Protein AF-A0A1I8HX45-F1 (afdb_monomer_lite)

pLDDT: mean 74.96, std 21.03, range [23.81, 97.44]

Secondary structure (DSSP, 8-state):
----------------------------SSTT--STGGGTEEE-TTS-EEETTT-SBP-------GGGHHHHHHHHHHHHHHHHHHHHIIIIIS-PEEEEGGGG--TTT--SPPPHHHHHHHHTSTT-S-EEEE-S---TT--EEEEEEE-----SPPPTT--SHHHHHHHHIIIIITT---SEEEEEEETHHHHHHHHTTSPP-TT-TTT-S-HHHHHHHHHHHHHHHHHH-S-EEEES----TGGGT---HHHHHHHHHHEEEEE--SS-TT-B---TTS-GGG----SS-EEE-S-S-GGGHHHHHHHHHHHHHHHT--TTSPPPHHHHHHHHHHHHHHHHHHHHHHHHHH--

Organism: NCBI:txid282301

Structure (mmCIF, N/CA/C/O backbone):
data_AF-A0A1I8HX45-F1
#
_entry.id   AF-A0A1I8HX45-F1
#
loop_
_atom_site.group_PDB
_atom_site.id
_atom_site.type_symbol
_atom_site.label_atom_id
_atom_site.label_alt_id
_atom_site.label_comp_id
_atom_site.label_asym_id
_atom_site.label_entity_id
_atom_site.label_seq_id
_atom_site.pdbx_PDB_ins_code
_atom_site.Cartn_x
_atom_site.Cartn_y
_atom_site.Cartn_z
_atom_site.occupancy
_atom_site.B_iso_or_equiv
_atom_site.auth_seq_id
_atom_site.auth_comp_id
_atom_site.auth_asym_id
_atom_site.auth_atom_id
_atom_site.pdbx_PDB_model_num
ATOM 1 N N . SER A 1 1 ? 67.030 -38.281 17.912 1.00 32.72 1 SER A N 1
ATOM 2 C CA . SER A 1 1 ? 67.977 -38.409 19.033 1.00 32.72 1 SER A CA 1
ATOM 3 C C . SER A 1 1 ? 67.361 -37.715 20.237 1.00 32.72 1 SER A C 1
ATOM 5 O O . SER A 1 1 ? 67.083 -36.536 20.092 1.00 32.72 1 SER A O 1
ATOM 7 N N . MET A 1 2 ? 67.097 -38.478 21.315 1.00 26.86 2 MET A N 1
ATOM 8 C CA . MET A 1 2 ? 66.786 -38.089 22.719 1.00 26.86 2 MET A CA 1
ATOM 9 C C . MET A 1 2 ? 65.603 -37.113 22.933 1.00 26.86 2 MET A C 1
ATOM 11 O O . MET A 1 2 ? 65.655 -35.989 22.468 1.00 26.86 2 MET A O 1
ATOM 15 N N . ALA A 1 3 ? 64.458 -37.413 23.564 1.00 23.81 3 ALA A N 1
ATOM 16 C CA . ALA A 1 3 ? 64.081 -38.247 24.719 1.00 23.81 3 ALA A CA 1
ATOM 17 C C . ALA A 1 3 ? 64.787 -37.892 26.043 1.00 23.81 3 ALA A C 1
ATOM 19 O O . ALA A 1 3 ? 65.958 -38.218 26.199 1.00 23.81 3 ALA A O 1
ATOM 20 N N . SER A 1 4 ? 64.041 -37.285 26.984 1.00 25.98 4 SER A N 1
ATOM 21 C CA . SER A 1 4 ? 64.114 -37.462 28.457 1.00 25.98 4 SER A CA 1
ATOM 22 C C . SER A 1 4 ? 63.251 -36.379 29.143 1.00 25.98 4 SER A C 1
ATOM 24 O O . SER A 1 4 ? 63.554 -35.202 29.006 1.00 25.98 4 SER A O 1
ATOM 26 N N . PHE A 1 5 ? 62.056 -36.677 29.669 1.00 25.72 5 PHE A N 1
ATOM 27 C CA . PHE A 1 5 ? 61.732 -37.247 30.999 1.00 25.72 5 PHE A CA 1
ATOM 28 C C . PHE A 1 5 ? 61.852 -36.276 32.190 1.00 25.72 5 PHE A C 1
ATOM 30 O O . PHE A 1 5 ? 62.906 -35.696 32.422 1.00 25.72 5 PHE A O 1
ATOM 37 N N . GLY A 1 6 ? 60.771 -36.192 32.982 1.00 25.53 6 GLY A N 1
ATOM 38 C CA . GLY A 1 6 ? 60.716 -35.478 34.263 1.00 25.53 6 GLY A CA 1
ATOM 39 C C . GLY A 1 6 ? 59.325 -35.450 34.920 1.00 25.53 6 GLY A C 1
ATOM 40 O O . GLY A 1 6 ? 58.698 -34.404 34.987 1.00 25.53 6 GLY A O 1
ATOM 41 N N . GLN A 1 7 ? 58.850 -36.622 35.361 1.00 26.30 7 GLN A N 1
ATOM 42 C CA . GLN A 1 7 ? 57.802 -36.874 36.380 1.00 26.30 7 GLN A CA 1
ATOM 43 C C . GLN A 1 7 ? 58.100 -36.101 37.704 1.00 26.30 7 GLN A C 1
ATOM 45 O O . GLN A 1 7 ? 59.258 -35.765 37.911 1.00 26.30 7 GLN A O 1
ATOM 50 N N . ARG A 1 8 ? 57.227 -35.807 38.687 1.00 25.28 8 ARG A N 1
ATOM 51 C CA . ARG A 1 8 ? 55.971 -36.389 39.218 1.00 25.28 8 ARG A CA 1
ATOM 52 C C . ARG A 1 8 ? 55.521 -35.542 40.446 1.00 25.28 8 ARG A C 1
ATOM 54 O O . ARG A 1 8 ? 56.386 -34.945 41.075 1.00 25.28 8 ARG A O 1
ATOM 61 N N . ASP A 1 9 ? 54.229 -35.640 40.802 1.00 25.72 9 ASP A N 1
ATOM 62 C CA . ASP A 1 9 ? 53.639 -35.689 42.168 1.00 25.72 9 ASP A CA 1
ATOM 63 C C . ASP A 1 9 ? 53.763 -34.474 43.125 1.00 25.72 9 ASP A C 1
ATOM 65 O O . ASP A 1 9 ? 54.769 -33.786 43.152 1.00 25.72 9 ASP A O 1
ATOM 69 N N . SER A 1 10 ? 52.870 -34.172 44.078 1.00 25.41 10 SER A N 1
ATOM 70 C CA . SER A 1 10 ? 51.437 -34.387 44.376 1.00 25.41 10 SER A CA 1
ATOM 71 C C . SER A 1 10 ? 51.201 -33.812 45.797 1.00 25.41 10 SER A C 1
ATOM 73 O O . SER A 1 10 ? 52.111 -33.919 46.615 1.00 25.41 10 SER A O 1
ATOM 75 N N . ALA A 1 11 ? 49.981 -33.326 46.099 1.00 26.20 11 ALA A N 1
ATOM 76 C CA . ALA A 1 11 ? 49.415 -33.029 47.442 1.00 26.20 11 ALA A CA 1
ATOM 77 C C . ALA A 1 11 ? 50.045 -31.852 48.240 1.00 26.20 11 ALA A C 1
ATOM 79 O O . ALA A 1 11 ? 51.237 -31.615 48.172 1.00 26.20 11 ALA A O 1
ATOM 80 N N . SER A 1 12 ? 49.369 -31.054 49.077 1.00 25.41 12 SER A N 1
ATOM 81 C CA . SER A 1 12 ? 47.971 -30.859 49.498 1.00 25.41 12 SER A CA 1
ATOM 82 C C . SER A 1 12 ? 47.939 -29.645 50.452 1.00 25.41 12 SER A C 1
ATOM 84 O O . SER A 1 12 ? 48.881 -29.491 51.225 1.00 25.41 12 SER A O 1
ATOM 86 N N . SER A 1 13 ? 46.834 -28.886 50.483 1.00 25.81 13 SER A N 1
ATOM 87 C CA . SER A 1 13 ? 46.123 -28.392 51.692 1.00 25.81 13 SER A CA 1
ATOM 88 C C . SER A 1 13 ? 45.627 -26.931 51.649 1.00 25.81 13 SER A C 1
ATOM 90 O O . SER A 1 13 ? 46.378 -25.982 51.471 1.00 25.81 13 SER A O 1
ATOM 92 N N . SER A 1 14 ? 44.306 -26.831 51.853 1.00 27.50 14 SER A N 1
ATOM 93 C CA . SER A 1 14 ? 43.532 -25.830 52.609 1.00 27.50 14 SER A CA 1
ATOM 94 C C . SER A 1 14 ? 43.676 -24.325 52.337 1.00 27.50 14 SER A C 1
ATOM 96 O O . SER A 1 14 ? 44.668 -23.711 52.705 1.00 27.50 14 SER A O 1
ATOM 98 N N . GLY A 1 15 ? 42.540 -23.711 51.974 1.00 26.45 15 GLY A N 1
ATOM 99 C CA . GLY A 1 15 ? 42.071 -22.514 52.683 1.00 26.45 15 GLY A CA 1
ATOM 100 C C . GLY A 1 15 ? 41.715 -21.294 51.831 1.00 26.45 15 GLY A C 1
ATOM 101 O O . GLY A 1 15 ? 42.591 -20.559 51.406 1.00 26.45 15 GLY A O 1
ATOM 102 N N . HIS A 1 16 ? 40.405 -21.039 51.741 1.00 26.81 16 HIS A N 1
ATOM 103 C CA . HIS A 1 16 ? 39.756 -19.725 51.580 1.00 26.81 16 HIS A CA 1
ATOM 104 C C . HIS A 1 16 ? 39.593 -19.121 50.172 1.00 26.81 16 HIS A C 1
ATOM 106 O O . HIS A 1 16 ? 40.386 -18.331 49.677 1.00 26.81 16 HIS A O 1
ATOM 112 N N . SER A 1 17 ? 38.437 -19.463 49.589 1.00 34.44 17 SER A N 1
ATOM 113 C CA . SER A 1 17 ? 37.435 -18.557 49.000 1.00 34.44 17 SER A CA 1
ATOM 114 C C . SER A 1 17 ? 37.886 -17.153 48.578 1.00 34.44 17 SER A C 1
ATOM 116 O O . SER A 1 17 ? 37.847 -16.243 49.400 1.00 34.44 17 SER A O 1
ATOM 118 N N . GLN A 1 18 ? 38.110 -16.957 47.275 1.00 26.08 18 GLN A N 1
ATOM 119 C CA . GLN A 1 18 ? 37.617 -15.795 46.521 1.00 26.08 18 GLN A CA 1
ATOM 120 C C . GLN A 1 18 ? 37.378 -16.231 45.066 1.00 26.08 18 GLN A C 1
ATOM 122 O O . GLN A 1 18 ? 38.321 -16.418 44.304 1.00 26.08 18 GLN A O 1
ATOM 127 N N . SER A 1 19 ? 36.116 -16.448 44.683 1.00 28.45 19 SER A N 1
ATOM 128 C CA . SER A 1 19 ? 35.732 -16.636 43.281 1.00 28.45 19 SER A CA 1
ATOM 129 C C . SER A 1 19 ? 35.523 -15.265 42.642 1.00 28.45 19 SER A C 1
ATOM 131 O O . SER A 1 19 ? 34.465 -14.651 42.789 1.00 28.45 19 SER A O 1
ATOM 133 N N . SER A 1 20 ? 36.538 -14.773 41.944 1.00 30.14 20 SER A N 1
ATOM 134 C CA . SER A 1 20 ? 36.428 -13.636 41.040 1.00 30.14 20 SER A CA 1
ATOM 1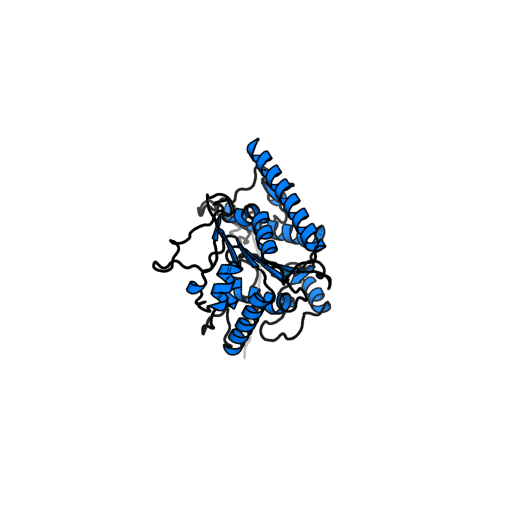35 C C . SER A 1 20 ? 35.911 -14.101 39.675 1.00 30.14 20 SER A C 1
ATOM 137 O O . SER A 1 20 ? 36.567 -14.842 38.953 1.00 30.14 20 SER A O 1
ATOM 139 N N . GLY A 1 21 ? 34.699 -13.646 39.353 1.00 33.34 21 GLY A N 1
ATOM 140 C CA . GLY A 1 21 ? 34.279 -13.196 38.025 1.00 33.34 21 GLY A CA 1
ATOM 141 C C . GLY A 1 21 ? 34.582 -14.078 36.814 1.00 33.34 21 GLY A C 1
ATOM 142 O O . GLY A 1 21 ? 35.497 -13.788 36.052 1.00 33.34 21 GLY A O 1
ATOM 143 N N . LEU A 1 22 ? 33.681 -15.015 36.525 1.00 30.52 22 LEU A N 1
ATOM 144 C CA . LEU A 1 22 ? 33.273 -15.287 35.146 1.00 30.52 22 LEU A CA 1
ATOM 145 C C . LEU A 1 22 ? 31.809 -14.864 35.027 1.00 30.52 22 LEU A C 1
ATOM 147 O O . LEU A 1 22 ? 30.890 -15.644 35.267 1.00 30.52 22 LEU A O 1
ATOM 151 N N . GLY A 1 23 ? 31.612 -13.574 34.749 1.00 25.59 23 GLY A N 1
ATOM 152 C CA . GLY A 1 23 ? 30.311 -13.023 34.402 1.00 25.59 23 GLY A CA 1
ATOM 153 C C . GLY A 1 23 ? 29.874 -13.616 33.071 1.00 25.59 23 GLY A C 1
ATOM 154 O O . GLY A 1 23 ? 30.399 -13.249 32.023 1.00 25.59 23 GLY A O 1
ATOM 155 N N . GLY A 1 24 ? 28.936 -14.559 33.122 1.00 27.95 24 GLY A N 1
ATOM 156 C CA . GLY A 1 24 ? 28.160 -14.925 31.951 1.00 27.95 24 GLY A CA 1
ATOM 157 C C . GLY A 1 24 ? 27.468 -13.677 31.410 1.00 27.95 24 GLY A C 1
ATOM 158 O O . GLY A 1 24 ? 26.919 -12.889 32.178 1.00 27.95 24 GLY A O 1
ATOM 159 N N . ASN A 1 25 ? 27.498 -13.499 30.090 1.00 34.25 25 ASN A N 1
ATOM 160 C CA . ASN A 1 25 ? 26.636 -12.552 29.393 1.00 34.25 25 ASN A CA 1
ATOM 161 C C . ASN A 1 25 ? 25.173 -12.987 29.582 1.00 34.25 25 ASN A C 1
ATOM 163 O O . ASN A 1 25 ? 24.589 -13.655 28.733 1.00 34.25 25 ASN A O 1
ATOM 167 N N . THR A 1 26 ? 24.581 -12.641 30.721 1.00 38.28 26 THR A N 1
ATOM 168 C CA . THR A 1 26 ? 23.140 -12.707 30.942 1.00 38.28 26 THR A CA 1
ATOM 169 C C . THR A 1 26 ? 22.516 -11.481 30.285 1.00 38.28 26 THR A C 1
ATOM 171 O O . THR A 1 26 ? 22.735 -10.357 30.736 1.00 38.28 26 THR A O 1
ATOM 174 N N . CYS A 1 27 ? 21.756 -11.687 29.207 1.00 38.19 27 CYS A N 1
ATOM 175 C CA . CYS A 1 27 ? 20.883 -10.664 28.633 1.00 38.19 27 CYS A CA 1
ATOM 176 C C . CYS A 1 27 ? 19.928 -10.133 29.724 1.00 38.19 27 CYS A C 1
ATOM 178 O O . CYS A 1 27 ? 19.176 -10.936 30.278 1.00 38.19 27 CYS A O 1
ATOM 180 N N . PRO A 1 28 ? 19.915 -8.828 30.059 1.00 47.16 28 PRO A N 1
ATOM 181 C CA . PRO A 1 28 ? 19.016 -8.323 31.092 1.00 47.16 28 PRO A CA 1
ATOM 182 C C . PRO A 1 28 ? 17.594 -8.094 30.551 1.00 47.16 28 PRO A C 1
ATOM 184 O O . PRO A 1 28 ? 17.411 -7.508 29.482 1.00 47.16 28 PRO A O 1
ATOM 187 N N . GLY A 1 29 ? 16.590 -8.499 31.335 1.00 49.22 29 GLY A N 1
ATOM 188 C CA . GLY A 1 29 ? 15.262 -7.873 31.377 1.00 49.22 29 GLY A CA 1
ATOM 189 C C . GLY A 1 29 ? 14.111 -8.630 30.716 1.00 49.22 29 GLY A C 1
ATOM 190 O O . GLY A 1 29 ? 13.290 -9.213 31.417 1.00 49.22 29 GLY A O 1
ATOM 191 N N . ASN A 1 30 ? 14.008 -8.582 29.383 1.00 51.09 30 ASN A N 1
ATOM 192 C CA . ASN A 1 30 ? 12.742 -8.869 28.678 1.00 51.09 30 ASN A CA 1
ATOM 193 C C . ASN A 1 30 ? 12.859 -9.900 27.539 1.00 51.09 30 ASN A C 1
ATOM 195 O O . ASN A 1 30 ? 11.914 -10.081 26.776 1.00 51.09 30 ASN A O 1
ATOM 199 N N . CYS A 1 31 ? 13.990 -10.601 27.410 1.00 55.50 31 CYS A N 1
ATOM 200 C CA . CYS A 1 31 ? 14.175 -11.640 26.385 1.00 55.50 31 CYS A CA 1
ATOM 201 C C . CYS A 1 31 ? 13.269 -12.875 26.568 1.00 55.50 31 CYS A C 1
ATOM 203 O O . CYS A 1 31 ? 13.178 -13.699 25.664 1.00 55.50 31 CYS A O 1
ATOM 205 N N . TRP A 1 32 ? 12.603 -13.002 27.720 1.00 66.25 32 TRP A N 1
ATOM 206 C CA . TRP A 1 32 ? 11.677 -14.090 28.037 1.00 66.25 32 TRP A CA 1
ATOM 207 C C . TRP A 1 32 ? 10.243 -13.842 27.549 1.00 66.25 32 TRP A C 1
ATOM 209 O O . TRP A 1 32 ? 9.496 -14.799 27.386 1.00 66.25 32 TRP A O 1
ATOM 219 N N . ALA A 1 33 ? 9.844 -12.585 27.327 1.00 71.00 33 ALA A N 1
ATOM 220 C CA . ALA A 1 33 ? 8.456 -12.244 27.029 1.00 71.00 33 ALA A CA 1
ATOM 221 C C . ALA A 1 33 ? 8.112 -12.637 25.592 1.00 71.00 33 ALA A C 1
ATOM 223 O O . ALA A 1 33 ? 8.705 -12.096 24.667 1.00 71.00 33 ALA A O 1
ATOM 224 N N . THR A 1 34 ? 7.193 -13.570 25.379 1.00 79.44 34 THR A N 1
ATOM 225 C CA . THR A 1 34 ? 6.821 -14.089 24.045 1.00 79.44 34 THR A CA 1
ATOM 226 C C . THR A 1 34 ? 5.403 -13.717 23.629 1.00 79.44 34 THR A C 1
ATOM 228 O O . THR A 1 34 ? 5.070 -13.810 22.451 1.00 79.44 34 THR A O 1
ATOM 231 N N . THR A 1 35 ? 4.590 -13.254 24.575 1.00 84.88 35 THR A N 1
ATOM 232 C CA . THR A 1 35 ? 3.190 -12.880 24.376 1.00 84.88 35 THR A CA 1
ATOM 233 C C . THR A 1 35 ? 2.930 -11.447 24.838 1.00 84.88 35 THR A C 1
ATOM 235 O O . THR A 1 35 ? 3.719 -10.866 25.584 1.00 84.88 35 THR A O 1
ATOM 238 N N . LEU A 1 36 ? 1.810 -10.854 24.407 1.00 86.94 36 LEU A N 1
ATOM 239 C CA . LEU A 1 36 ? 1.399 -9.527 24.885 1.00 86.94 36 LEU A CA 1
ATOM 240 C C . LEU A 1 36 ? 1.142 -9.535 26.398 1.00 86.94 36 LEU A C 1
ATOM 242 O O . LEU A 1 36 ? 1.514 -8.587 27.086 1.00 86.94 36 LEU A O 1
ATOM 246 N N . ALA A 1 37 ? 0.598 -10.639 26.921 1.00 85.62 37 ALA A N 1
ATOM 247 C CA . ALA A 1 37 ? 0.358 -10.825 28.347 1.00 85.62 37 ALA A CA 1
ATOM 248 C C . ALA A 1 37 ? 1.659 -10.775 29.168 1.00 85.62 37 ALA A C 1
ATOM 250 O O . ALA A 1 37 ? 1.676 -10.149 30.224 1.00 85.62 37 ALA A O 1
ATOM 251 N N . ASP A 1 38 ? 2.764 -11.331 28.651 1.00 86.00 38 ASP A N 1
ATOM 252 C CA . ASP A 1 38 ? 4.088 -11.246 29.293 1.00 86.00 38 ASP A CA 1
ATOM 253 C C . ASP A 1 38 ? 4.590 -9.796 29.430 1.00 86.00 38 ASP A C 1
ATOM 255 O O . ASP A 1 38 ? 5.430 -9.487 30.276 1.00 86.00 38 ASP A O 1
ATOM 259 N N . LEU A 1 39 ? 4.090 -8.899 28.577 1.00 85.50 39 LEU A N 1
ATOM 260 C CA . LEU A 1 39 ? 4.427 -7.479 28.564 1.00 85.50 39 LEU A CA 1
ATOM 261 C C . LEU A 1 39 ? 3.350 -6.598 29.207 1.00 85.50 39 LEU A C 1
ATOM 263 O O . LEU A 1 39 ? 3.507 -5.376 29.185 1.00 85.50 39 LEU A O 1
ATOM 267 N N . ASP A 1 40 ? 2.327 -7.195 29.819 1.00 88.06 40 ASP A N 1
ATOM 268 C CA . ASP A 1 40 ? 1.174 -6.509 30.405 1.00 88.06 40 ASP A CA 1
ATOM 269 C C . ASP A 1 40 ? 0.338 -5.726 29.378 1.00 88.06 40 ASP A C 1
ATOM 271 O O . ASP A 1 40 ? -0.207 -4.676 29.702 1.00 88.06 40 ASP A O 1
ATOM 275 N N . PHE A 1 41 ? 0.212 -6.231 28.149 1.00 90.56 41 PHE A N 1
ATOM 276 C CA . PHE A 1 41 ? -0.631 -5.629 27.115 1.00 90.56 41 PHE A CA 1
ATOM 277 C C . PHE A 1 41 ? -1.728 -6.577 26.624 1.00 90.56 41 PHE A C 1
ATOM 279 O O . PHE A 1 41 ? -1.572 -7.800 26.640 1.00 90.56 41 PHE A O 1
ATOM 286 N N . THR A 1 42 ? -2.833 -6.009 26.146 1.00 91.88 42 THR A N 1
ATOM 287 C CA . THR A 1 42 ? -3.878 -6.712 25.383 1.00 91.88 42 THR A CA 1
ATOM 288 C C . THR A 1 42 ? -4.419 -5.821 24.268 1.00 91.88 42 THR A C 1
ATOM 290 O O . THR A 1 42 ? -4.317 -4.604 24.352 1.00 91.88 42 THR A O 1
ATOM 293 N N . PHE A 1 43 ? -4.973 -6.408 23.206 1.00 90.75 43 PHE A N 1
ATOM 294 C CA . PHE A 1 43 ? -5.772 -5.651 22.241 1.00 90.75 43 PHE A CA 1
ATOM 295 C C . PHE A 1 43 ? -7.232 -5.620 22.692 1.00 90.75 43 PHE A C 1
ATOM 297 O O . PHE A 1 43 ? -7.773 -6.650 23.100 1.00 90.75 43 PHE A O 1
ATOM 304 N N . ASP A 1 44 ? -7.867 -4.453 22.615 1.00 88.38 44 ASP A N 1
ATOM 305 C CA . ASP A 1 44 ? -9.307 -4.331 22.832 1.00 88.38 44 ASP A CA 1
ATOM 306 C C . ASP A 1 44 ? -10.118 -4.753 21.589 1.00 88.38 44 ASP A C 1
ATOM 308 O O . ASP A 1 44 ? -9.576 -5.069 20.528 1.00 88.38 44 ASP A O 1
ATOM 312 N N . ALA A 1 45 ? -11.449 -4.730 21.706 1.00 83.31 45 ALA A N 1
ATOM 313 C CA . ALA A 1 45 ? -12.358 -5.073 20.607 1.00 83.31 45 ALA A CA 1
ATOM 314 C C . ALA A 1 45 ? -12.263 -4.125 19.390 1.00 83.31 45 ALA A C 1
ATOM 316 O O . ALA A 1 45 ? -12.788 -4.438 18.322 1.00 83.31 45 ALA A O 1
ATOM 317 N N . ASN A 1 46 ? -11.601 -2.974 19.539 1.00 79.75 46 ASN A N 1
ATOM 318 C CA . ASN A 1 46 ? -11.363 -1.995 18.482 1.00 79.75 46 ASN A CA 1
ATOM 319 C C . ASN A 1 46 ? -9.942 -2.094 17.902 1.00 79.75 46 ASN A C 1
ATOM 321 O O . ASN A 1 46 ? -9.566 -1.261 17.079 1.00 79.75 46 ASN A O 1
ATOM 325 N N . GLY A 1 47 ? -9.149 -3.090 18.314 1.00 83.62 47 GLY A N 1
ATOM 326 C CA . GLY A 1 47 ? -7.774 -3.279 17.853 1.00 83.62 47 GLY A CA 1
ATOM 327 C C . GLY A 1 47 ? -6.777 -2.281 18.449 1.00 83.62 47 GLY A C 1
ATOM 328 O O . GLY A 1 47 ? -5.673 -2.136 17.924 1.00 83.62 47 GLY A O 1
ATOM 329 N N . ARG A 1 48 ? -7.131 -1.590 19.540 1.00 85.62 48 ARG A N 1
ATOM 330 C CA . ARG A 1 48 ? -6.224 -0.690 20.264 1.00 85.62 48 ARG A CA 1
ATOM 331 C C . ARG A 1 48 ? -5.438 -1.482 21.297 1.00 85.62 48 ARG A C 1
ATOM 333 O O . ARG A 1 48 ? -6.002 -2.299 22.019 1.00 85.62 48 ARG A O 1
ATOM 340 N N . LEU A 1 49 ? -4.135 -1.234 21.370 1.00 89.31 49 LEU A N 1
ATOM 341 C CA . LEU A 1 49 ? -3.276 -1.853 22.371 1.00 89.31 49 LEU A CA 1
ATOM 342 C C . LEU A 1 49 ? -3.497 -1.163 23.723 1.00 89.31 49 LEU A C 1
ATOM 344 O O . LEU A 1 49 ? -3.354 0.051 23.810 1.00 89.31 49 LEU A O 1
ATOM 348 N N . ILE A 1 50 ? -3.837 -1.921 24.760 1.00 90.56 50 ILE A N 1
ATOM 349 C CA . ILE A 1 50 ? -4.144 -1.445 26.112 1.00 90.56 50 ILE A CA 1
ATOM 350 C C . ILE A 1 50 ? -3.054 -1.913 27.072 1.00 90.56 50 ILE A C 1
ATOM 352 O O . ILE A 1 50 ? -2.708 -3.096 27.080 1.00 90.56 50 ILE A O 1
ATOM 356 N N . ASP A 1 51 ? -2.528 -0.998 27.886 1.00 88.38 51 ASP A N 1
ATOM 357 C CA . ASP A 1 51 ? -1.664 -1.329 29.023 1.00 88.38 51 ASP A CA 1
ATOM 358 C C . ASP A 1 51 ? -2.535 -1.857 30.172 1.00 88.38 51 ASP A C 1
ATOM 360 O O . ASP A 1 51 ? -3.335 -1.128 30.758 1.00 88.38 51 ASP A O 1
ATOM 364 N N . ASN A 1 52 ? -2.376 -3.132 30.521 1.00 88.38 52 ASN A N 1
ATOM 365 C CA . ASN A 1 52 ? -3.173 -3.796 31.552 1.00 88.38 52 ASN A CA 1
ATOM 366 C C . ASN A 1 52 ? -2.904 -3.245 32.965 1.00 88.38 52 ASN A C 1
ATOM 368 O O . ASN A 1 52 ? -3.706 -3.486 33.868 1.00 88.38 52 ASN A O 1
ATOM 372 N N . LYS A 1 53 ? -1.790 -2.534 33.195 1.00 84.38 53 LYS A N 1
ATOM 373 C CA . LYS A 1 53 ? -1.478 -1.921 34.498 1.00 84.38 53 LYS A CA 1
ATOM 374 C C . LYS A 1 53 ? -2.224 -0.618 34.704 1.00 84.38 53 LYS A C 1
ATOM 376 O O . LYS A 1 53 ? -2.668 -0.344 35.816 1.00 84.38 53 LYS A O 1
ATOM 381 N N . THR A 1 54 ? -2.305 0.202 33.662 1.00 85.19 54 THR A N 1
ATOM 382 C CA . THR A 1 54 ? -2.929 1.531 33.737 1.00 85.19 54 THR A CA 1
ATOM 383 C C . THR A 1 54 ? -4.378 1.517 33.259 1.00 85.19 54 THR A C 1
ATOM 385 O O . THR A 1 54 ? -5.140 2.410 33.618 1.00 85.19 54 THR A O 1
ATOM 388 N N . GLY A 1 55 ? -4.764 0.517 32.462 1.00 86.25 55 GLY A N 1
ATOM 389 C CA . GLY A 1 55 ? -6.039 0.462 31.750 1.00 86.25 55 GLY A CA 1
ATOM 390 C C . GLY A 1 55 ? -6.128 1.450 30.582 1.00 86.25 55 GLY A C 1
ATOM 391 O O . GLY A 1 55 ? -7.207 1.617 30.021 1.00 86.25 55 GLY A O 1
ATOM 392 N N . GLN A 1 56 ? -5.030 2.126 30.233 1.00 85.69 56 GLN A N 1
ATOM 393 C CA . GLN A 1 56 ? -5.004 3.166 29.206 1.00 85.69 56 GLN A CA 1
ATOM 394 C C . GLN A 1 56 ? -4.563 2.608 27.853 1.00 85.69 56 GLN A C 1
ATOM 396 O O . GLN A 1 56 ? -3.833 1.616 27.773 1.00 85.69 56 GLN A O 1
ATOM 401 N N . VAL A 1 57 ? -4.987 3.281 26.781 1.00 85.62 57 VAL A N 1
ATOM 402 C CA . VAL A 1 57 ? -4.487 3.009 25.431 1.00 85.62 57 VAL A CA 1
ATOM 403 C C . VAL A 1 57 ? -2.987 3.295 25.393 1.00 85.62 57 VAL A C 1
ATOM 405 O O . VAL A 1 57 ? -2.514 4.303 25.914 1.00 85.62 57 VAL A O 1
ATOM 408 N N . PHE A 1 58 ? -2.235 2.387 24.783 1.00 84.50 58 PHE A N 1
ATOM 409 C CA . PHE A 1 58 ? -0.807 2.531 24.585 1.00 84.50 58 PHE A CA 1
ATOM 410 C C . PHE A 1 58 ? -0.509 3.745 23.705 1.00 84.50 58 PHE A C 1
ATOM 412 O O . PHE A 1 58 ? -0.927 3.810 22.548 1.00 84.50 58 PHE A O 1
ATOM 419 N N . GLU A 1 59 ? 0.288 4.665 24.237 1.00 77.44 59 GLU A N 1
ATOM 420 C CA . GLU A 1 59 ? 0.848 5.776 23.4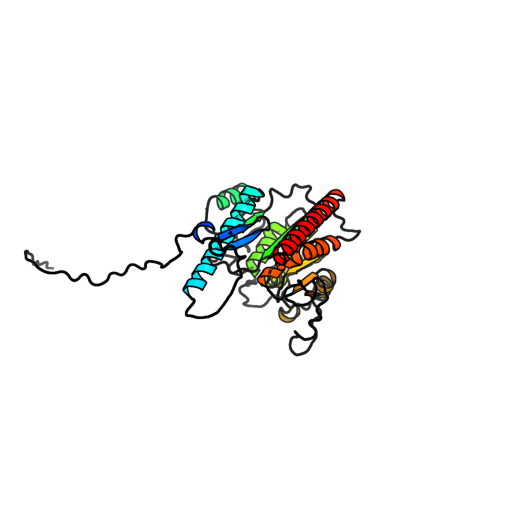81 1.00 77.44 59 GLU A CA 1
ATOM 421 C C . GLU A 1 59 ? 2.335 5.538 23.236 1.00 77.44 59 GLU A C 1
ATOM 423 O O . GLU A 1 59 ? 3.139 5.396 24.164 1.00 77.44 59 GLU A O 1
ATOM 428 N N . PHE A 1 60 ? 2.720 5.506 21.961 1.00 73.50 60 PHE A N 1
ATOM 429 C CA . PHE A 1 60 ? 4.118 5.377 21.593 1.00 73.50 60 PHE A CA 1
ATOM 430 C C . PHE A 1 60 ? 4.852 6.692 21.873 1.00 73.50 60 PHE A C 1
ATOM 432 O O . PHE A 1 60 ? 4.730 7.661 21.131 1.00 73.50 60 PHE A O 1
ATOM 439 N N . ASN A 1 61 ? 5.649 6.727 22.942 1.00 67.31 61 ASN A N 1
ATOM 440 C CA . ASN A 1 61 ? 6.450 7.899 23.286 1.00 67.31 61 ASN A CA 1
ATOM 441 C C . ASN A 1 61 ? 7.945 7.626 23.071 1.00 67.31 61 ASN A C 1
ATOM 443 O O . ASN A 1 61 ? 8.650 7.132 23.961 1.00 67.31 61 ASN A O 1
ATOM 447 N N . TYR A 1 62 ? 8.429 7.945 21.868 1.00 56.06 62 TYR A N 1
ATOM 448 C CA . TYR A 1 62 ? 9.844 7.854 21.516 1.00 56.06 62 TYR A CA 1
ATOM 449 C C . TYR A 1 62 ? 10.615 9.051 22.077 1.00 56.06 62 TYR A C 1
ATOM 451 O O . TYR A 1 62 ? 10.831 10.059 21.407 1.00 56.06 62 TYR A O 1
ATOM 459 N N . ILE A 1 63 ? 11.069 8.942 23.325 1.00 55.41 63 ILE A N 1
ATOM 460 C CA . ILE A 1 63 ? 12.021 9.901 23.891 1.00 55.41 63 ILE A CA 1
ATOM 461 C C . ILE A 1 63 ? 13.412 9.294 23.772 1.00 55.41 63 ILE A C 1
ATOM 463 O O . ILE A 1 63 ? 13.725 8.300 24.427 1.00 55.41 63 ILE A O 1
ATOM 467 N N . ARG A 1 64 ? 14.265 9.922 22.958 1.00 51.44 64 ARG A N 1
ATOM 468 C CA . ARG A 1 64 ? 15.679 9.563 22.792 1.00 51.44 64 ARG A CA 1
ATOM 469 C C . ARG A 1 64 ? 16.506 10.048 23.991 1.00 51.44 64 ARG A C 1
ATOM 471 O O . ARG A 1 64 ? 17.417 10.857 23.851 1.00 51.44 64 ARG A O 1
ATOM 478 N N . ASP A 1 65 ? 16.140 9.574 25.176 1.00 53.03 65 ASP A N 1
ATOM 479 C CA . ASP A 1 65 ? 16.818 9.823 26.444 1.00 53.03 65 ASP A CA 1
ATOM 480 C C . ASP A 1 65 ? 17.621 8.566 26.827 1.00 53.03 65 ASP A C 1
ATOM 482 O O . ASP A 1 65 ? 17.027 7.500 27.019 1.00 53.03 65 ASP A O 1
ATOM 486 N N . PRO A 1 66 ? 18.959 8.652 26.944 1.00 57.53 66 PRO A N 1
ATOM 487 C CA . PRO A 1 66 ? 19.804 7.526 27.339 1.00 57.53 66 PRO A CA 1
ATOM 488 C C . PRO A 1 66 ? 19.406 6.884 28.676 1.00 57.53 66 PRO A C 1
ATOM 490 O O . PRO A 1 66 ? 19.644 5.693 28.869 1.00 57.53 66 PRO A O 1
ATOM 493 N N . SER A 1 67 ? 18.768 7.634 29.584 1.00 63.16 67 SER A N 1
ATOM 494 C CA . SER A 1 67 ? 18.261 7.108 30.860 1.00 63.16 67 SER A CA 1
ATOM 495 C C . SER A 1 67 ? 17.050 6.176 30.702 1.00 63.16 67 SER A C 1
ATOM 497 O O . SER A 1 67 ? 16.710 5.445 31.630 1.00 63.16 67 SER A O 1
ATOM 499 N N . LYS A 1 68 ? 16.431 6.145 29.514 1.00 60.34 68 LYS A N 1
ATOM 500 C CA . LYS A 1 68 ? 15.273 5.308 29.159 1.00 60.34 68 LYS A CA 1
ATOM 501 C C . LYS A 1 68 ? 15.638 4.117 28.264 1.00 60.34 68 LYS A C 1
ATOM 503 O O . LYS A 1 68 ? 14.767 3.548 27.605 1.00 60.34 68 LYS A O 1
ATOM 508 N N . ALA A 1 69 ? 16.908 3.703 28.235 1.00 58.56 69 ALA A N 1
ATOM 509 C CA . ALA A 1 69 ? 17.374 2.575 27.419 1.00 58.56 69 ALA A CA 1
ATOM 510 C C . ALA A 1 69 ? 16.588 1.266 27.669 1.00 58.56 69 ALA A C 1
ATOM 512 O O . ALA A 1 69 ? 16.320 0.519 26.726 1.00 58.56 69 ALA A O 1
ATOM 513 N N . ASP A 1 70 ? 16.149 1.019 28.906 1.00 59.25 70 ASP A N 1
ATOM 514 C CA . ASP A 1 70 ? 15.298 -0.132 29.239 1.00 59.25 70 ASP A CA 1
ATOM 515 C C . ASP A 1 70 ? 13.887 -0.013 28.640 1.00 59.25 70 ASP A C 1
ATOM 517 O O . ASP A 1 70 ? 13.308 -1.008 28.198 1.00 59.25 70 ASP A O 1
ATOM 521 N N . SER A 1 71 ? 13.348 1.207 28.546 1.00 64.69 71 SER A N 1
ATOM 522 C CA . SER A 1 71 ? 12.080 1.477 27.853 1.00 64.69 71 SER A CA 1
ATOM 523 C C . SER A 1 71 ? 12.204 1.213 26.353 1.00 64.69 71 SER A C 1
ATOM 525 O O . SER A 1 71 ? 11.311 0.615 25.763 1.00 64.69 71 SER A O 1
ATOM 527 N N . MET A 1 72 ? 13.346 1.562 25.751 1.00 65.94 72 MET A N 1
ATOM 528 C CA . MET A 1 72 ? 13.618 1.292 24.336 1.00 65.94 72 MET A CA 1
ATOM 529 C C . MET A 1 72 ? 13.658 -0.211 24.041 1.00 65.94 72 MET A C 1
ATOM 531 O O . MET A 1 72 ? 12.985 -0.667 23.122 1.00 65.94 72 MET A O 1
ATOM 535 N N . ARG A 1 73 ? 14.361 -1.004 24.860 1.00 70.94 73 ARG A N 1
ATOM 536 C CA . ARG A 1 73 ? 14.374 -2.473 24.720 1.00 70.94 73 ARG A CA 1
ATOM 537 C C . ARG A 1 73 ? 12.989 -3.088 24.919 1.00 70.94 73 ARG A C 1
ATOM 539 O O . ARG A 1 73 ? 12.647 -4.059 24.249 1.00 70.94 73 ARG A O 1
ATOM 546 N N . ARG A 1 74 ? 12.182 -2.537 25.835 1.00 74.75 74 ARG A N 1
ATOM 547 C CA . ARG A 1 74 ? 10.794 -2.977 26.036 1.00 74.75 74 ARG A CA 1
ATOM 548 C C . ARG A 1 74 ? 9.921 -2.657 24.821 1.00 74.75 74 ARG A C 1
ATOM 550 O O . ARG A 1 74 ? 9.151 -3.525 24.433 1.00 74.75 74 ARG A O 1
ATOM 557 N N . TYR A 1 75 ? 10.070 -1.488 24.195 1.00 77.19 75 TYR A N 1
ATOM 558 C CA . TYR A 1 75 ? 9.354 -1.149 22.958 1.00 77.19 75 TYR A CA 1
ATOM 559 C C . TYR A 1 75 ? 9.790 -2.002 21.768 1.00 77.19 75 TYR A C 1
ATOM 561 O O . TYR A 1 75 ? 8.936 -2.468 21.020 1.00 77.19 75 TYR A O 1
ATOM 569 N N . GLU A 1 76 ? 11.092 -2.259 21.615 1.00 77.12 76 GLU A N 1
ATOM 570 C CA . GLU A 1 76 ? 11.596 -3.171 20.581 1.00 77.12 76 GLU A CA 1
ATOM 571 C C . GLU A 1 76 ? 10.975 -4.563 20.749 1.00 77.12 76 GLU A C 1
ATOM 573 O O . GLU A 1 76 ? 10.401 -5.105 19.804 1.00 77.12 76 GLU A O 1
ATOM 578 N N . ARG A 1 77 ? 10.992 -5.105 21.976 1.00 81.75 77 ARG A N 1
ATOM 579 C CA . ARG A 1 77 ? 10.391 -6.413 22.249 1.00 81.75 77 ARG A CA 1
ATOM 580 C C . ARG A 1 77 ? 8.877 -6.418 22.049 1.00 81.75 77 ARG A C 1
ATOM 582 O O . ARG A 1 77 ? 8.340 -7.386 21.518 1.00 81.75 77 ARG A O 1
ATOM 589 N N . LEU A 1 78 ? 8.191 -5.348 22.446 1.00 83.94 78 LEU A N 1
ATOM 590 C CA . LEU A 1 78 ? 6.760 -5.186 22.205 1.00 83.94 78 LEU A CA 1
ATOM 591 C C . LEU A 1 78 ? 6.449 -5.209 20.703 1.00 83.94 78 LEU A C 1
ATOM 593 O O . LEU A 1 78 ? 5.523 -5.902 20.298 1.00 83.94 78 LEU A O 1
ATOM 597 N N . GLY A 1 79 ? 7.258 -4.547 19.873 1.00 81.69 79 GLY A N 1
ATOM 598 C CA . GLY A 1 79 ? 7.131 -4.600 18.415 1.00 81.69 79 GLY A CA 1
ATOM 599 C C . GLY A 1 79 ? 7.277 -6.017 17.844 1.00 81.69 79 GLY A C 1
ATOM 600 O O . GLY A 1 79 ? 6.475 -6.426 17.004 1.00 81.69 79 GLY A O 1
ATOM 601 N N . GLU A 1 80 ? 8.247 -6.801 18.325 1.00 81.69 80 GLU A N 1
ATOM 602 C CA . GLU A 1 80 ? 8.433 -8.207 17.916 1.00 81.69 80 GLU A CA 1
ATOM 603 C C . GLU A 1 80 ? 7.243 -9.097 18.310 1.00 81.69 80 GLU A C 1
ATOM 605 O O . GLU A 1 80 ? 6.786 -9.934 17.523 1.00 81.69 80 GLU A O 1
ATOM 610 N N . VAL A 1 81 ? 6.717 -8.905 19.523 1.00 85.69 81 VAL A N 1
ATOM 611 C CA . VAL A 1 81 ? 5.554 -9.644 20.032 1.00 85.69 81 VAL A CA 1
ATOM 612 C C . VAL A 1 81 ? 4.285 -9.260 19.271 1.00 85.69 81 VAL A C 1
ATOM 614 O O . VAL A 1 81 ? 3.544 -10.151 18.864 1.00 85.69 81 VAL A O 1
ATOM 617 N N . ILE A 1 82 ? 4.051 -7.967 19.013 1.00 86.88 82 ILE A N 1
ATOM 618 C CA . ILE A 1 82 ? 2.928 -7.496 18.186 1.00 86.88 82 ILE A CA 1
ATOM 619 C C . ILE A 1 82 ? 3.027 -8.088 16.781 1.00 86.88 82 ILE A C 1
ATOM 621 O O . ILE A 1 82 ? 2.040 -8.603 16.269 1.00 86.88 82 ILE A O 1
ATOM 625 N N . THR A 1 83 ? 4.216 -8.075 16.174 1.00 83.50 83 THR A N 1
ATOM 626 C CA . THR A 1 83 ? 4.438 -8.672 14.847 1.00 83.50 83 THR A CA 1
ATOM 627 C C . THR A 1 83 ? 4.042 -10.149 14.842 1.00 83.50 83 THR A C 1
ATOM 629 O O . THR A 1 83 ? 3.283 -10.589 13.982 1.00 83.50 83 THR A O 1
ATOM 632 N N . SER A 1 84 ? 4.490 -10.903 15.850 1.00 82.81 84 SER A N 1
ATOM 633 C CA . SER A 1 84 ? 4.165 -12.327 15.996 1.00 82.81 84 SER A CA 1
ATOM 634 C C . SER A 1 84 ? 2.668 -12.564 16.216 1.00 82.81 84 SER A C 1
ATOM 636 O O . SER A 1 84 ? 2.102 -13.474 15.615 1.00 82.81 84 SER A O 1
ATOM 638 N N . TYR A 1 85 ? 2.018 -11.730 17.032 1.00 86.81 85 TYR A N 1
ATOM 639 C CA . TYR A 1 85 ? 0.574 -11.771 17.270 1.00 86.81 85 TYR A CA 1
ATOM 640 C C . TYR A 1 85 ? -0.220 -11.520 15.982 1.00 86.81 85 TYR A C 1
ATOM 642 O O . TYR A 1 85 ? -1.119 -12.285 15.652 1.00 86.81 85 TYR A O 1
ATOM 650 N N . ILE A 1 86 ? 0.145 -10.492 15.214 1.00 86.06 86 ILE A N 1
ATOM 651 C CA . ILE A 1 86 ? -0.513 -10.154 13.947 1.00 86.06 86 ILE A CA 1
ATOM 652 C C . ILE A 1 86 ? -0.334 -11.275 12.913 1.00 86.06 86 ILE A C 1
ATOM 654 O O . ILE A 1 86 ? -1.271 -11.606 12.189 1.00 86.06 86 ILE A O 1
ATOM 658 N N . TYR A 1 87 ? 0.836 -11.912 12.870 1.00 85.12 87 TYR A N 1
ATOM 659 C CA . TYR A 1 87 ? 1.080 -13.084 12.026 1.00 85.12 87 TYR A CA 1
ATOM 660 C C . TYR A 1 87 ? 0.241 -14.300 12.429 1.00 85.12 87 TYR A C 1
ATOM 662 O O . TYR A 1 87 ? -0.286 -14.987 11.555 1.00 85.12 87 TYR A O 1
ATOM 670 N N . GLN A 1 88 ? 0.077 -14.552 13.730 1.00 86.00 88 GLN A N 1
ATOM 671 C CA . GLN A 1 88 ? -0.831 -15.589 14.231 1.00 86.00 88 GLN A CA 1
ATOM 672 C C . GLN A 1 88 ? -2.280 -15.274 13.861 1.00 86.00 88 GLN A C 1
ATOM 674 O O . GLN A 1 88 ? -2.942 -16.129 13.291 1.00 86.00 88 GLN A O 1
ATOM 679 N N . LEU A 1 89 ? -2.736 -14.036 14.068 1.00 88.25 89 LEU A N 1
ATOM 680 C CA . LEU A 1 89 ? -4.081 -13.592 13.695 1.00 88.25 89 LEU A CA 1
ATOM 681 C C . LEU A 1 89 ? -4.355 -13.803 12.197 1.00 88.25 89 LEU A C 1
ATOM 683 O O . LEU A 1 89 ? -5.380 -14.360 11.812 1.00 88.25 89 LEU A O 1
ATOM 687 N N . MET A 1 90 ? -3.412 -13.405 11.336 1.00 86.50 90 MET A N 1
ATOM 688 C CA . MET A 1 90 ? -3.522 -13.627 9.893 1.00 86.50 90 MET A CA 1
ATOM 689 C C . MET A 1 90 ? -3.663 -15.114 9.548 1.00 86.50 90 MET A C 1
ATOM 691 O O . MET A 1 90 ? -4.490 -15.463 8.706 1.00 86.50 90 MET A O 1
ATOM 695 N N . ARG A 1 91 ? -2.881 -15.991 10.184 1.00 87.44 91 ARG A N 1
ATOM 696 C CA . ARG A 1 91 ? -2.879 -17.432 9.891 1.00 87.44 91 ARG A CA 1
ATOM 697 C C . ARG A 1 91 ? -4.099 -18.152 10.462 1.00 87.44 91 ARG A C 1
ATOM 699 O O . ARG A 1 91 ? -4.764 -18.893 9.742 1.00 87.44 91 ARG A O 1
ATOM 706 N N . ASP A 1 92 ? -4.368 -17.935 11.741 1.00 88.38 92 ASP A N 1
ATOM 707 C CA . ASP A 1 92 ? -5.270 -18.758 12.541 1.00 88.38 92 ASP A CA 1
ATOM 708 C C . ASP A 1 92 ? -6.723 -18.269 12.409 1.00 88.38 92 ASP A C 1
ATOM 710 O O . ASP A 1 92 ? -7.625 -19.084 12.207 1.00 88.38 92 ASP A O 1
ATOM 714 N N . ASP A 1 93 ? -6.940 -16.949 12.408 1.00 87.38 93 ASP A N 1
ATOM 715 C CA . ASP A 1 93 ? -8.285 -16.353 12.388 1.00 87.38 93 ASP A CA 1
ATOM 716 C C . ASP A 1 93 ? -8.733 -15.964 10.970 1.00 87.38 93 ASP A C 1
ATOM 718 O O . ASP A 1 93 ? -9.927 -15.977 10.659 1.00 87.38 93 ASP A O 1
ATOM 722 N N . HIS A 1 94 ? -7.783 -15.645 10.085 1.00 84.81 94 HIS A N 1
ATOM 723 C CA . HIS A 1 94 ? -8.063 -15.233 8.702 1.00 84.81 94 HIS A CA 1
ATOM 724 C C . HIS A 1 94 ? -7.592 -16.235 7.638 1.00 84.81 94 HIS A C 1
ATOM 726 O O . HIS A 1 94 ? -7.788 -16.004 6.442 1.00 84.81 94 HIS A O 1
ATOM 732 N N . GLY A 1 95 ? -7.002 -17.361 8.050 1.00 83.94 95 GLY A N 1
ATOM 733 C CA . GLY A 1 95 ? -6.614 -18.454 7.158 1.00 83.94 95 GLY A CA 1
ATOM 734 C C . GLY A 1 95 ? -5.488 -18.117 6.177 1.00 83.94 95 GLY A C 1
ATOM 735 O O . GLY A 1 95 ? -5.287 -18.863 5.220 1.00 83.94 95 GLY A O 1
ATOM 736 N N . MET A 1 96 ? -4.769 -17.005 6.352 1.00 85.31 96 MET A N 1
ATOM 737 C CA . MET A 1 96 ? -3.708 -16.599 5.431 1.00 85.31 96 MET A CA 1
ATOM 738 C C . MET A 1 96 ? -2.557 -17.610 5.434 1.00 85.31 96 MET A C 1
ATOM 740 O O . MET A 1 96 ? -2.105 -18.090 6.472 1.00 85.31 96 MET A O 1
ATOM 744 N N . GLN A 1 97 ? -2.068 -17.921 4.243 1.00 82.38 97 GLN A N 1
ATOM 745 C CA . GLN A 1 97 ? -0.943 -18.801 3.993 1.00 82.38 97 GLN A CA 1
ATOM 746 C C . GLN A 1 97 ? 0.365 -18.017 4.031 1.00 82.38 97 GLN A C 1
ATOM 748 O O . GLN A 1 97 ? 0.521 -16.982 3.381 1.00 82.38 97 GLN A O 1
ATOM 753 N N . GLU A 1 98 ? 1.322 -18.551 4.777 1.00 79.56 98 GLU A N 1
ATOM 754 C CA . GLU A 1 98 ? 2.665 -18.005 4.888 1.00 79.56 98 GLU A CA 1
ATOM 755 C C . GLU A 1 98 ? 3.530 -18.504 3.721 1.00 79.56 98 GLU A C 1
ATOM 757 O O . GLU A 1 98 ? 3.684 -19.710 3.514 1.00 79.56 98 GLU A O 1
ATOM 762 N N . LEU A 1 99 ? 4.105 -17.575 2.958 1.00 76.56 99 LEU A N 1
ATOM 763 C CA . LEU A 1 99 ? 5.068 -17.847 1.896 1.00 76.56 99 LEU A CA 1
ATOM 764 C C . LEU A 1 99 ? 6.411 -17.199 2.260 1.00 76.56 99 LEU A C 1
ATOM 766 O O . LEU A 1 99 ? 6.567 -15.982 2.120 1.00 76.56 99 LEU A O 1
ATOM 770 N N . PRO A 1 100 ? 7.399 -17.985 2.718 1.00 74.81 100 PRO A N 1
ATOM 771 C CA . PRO A 1 100 ? 8.722 -17.460 3.025 1.00 74.81 100 PRO A CA 1
ATOM 772 C C . PRO A 1 100 ? 9.383 -16.880 1.779 1.00 74.81 100 PRO A C 1
ATOM 774 O O . PRO A 1 100 ? 9.386 -17.510 0.722 1.00 74.81 100 PRO A O 1
ATOM 777 N N . VAL A 1 101 ? 10.002 -15.708 1.901 1.00 69.88 101 VAL A N 1
ATOM 778 C CA . VAL A 1 101 ? 10.647 -15.043 0.754 1.00 69.88 101 VAL A CA 1
ATOM 779 C C . VAL A 1 101 ? 11.829 -15.847 0.215 1.00 69.88 101 VAL A C 1
ATOM 781 O O . VAL A 1 101 ? 12.047 -15.881 -0.989 1.00 69.88 101 VAL A O 1
ATOM 784 N N . SER A 1 102 ? 12.510 -16.617 1.066 1.00 67.00 102 SER A N 1
ATOM 785 C CA . SER A 1 102 ? 13.530 -17.585 0.637 1.00 67.00 102 SER A CA 1
ATOM 786 C C . SER A 1 102 ? 12.994 -18.666 -0.315 1.00 67.00 102 SER A C 1
ATOM 788 O O . SER A 1 102 ? 13.765 -19.246 -1.076 1.00 67.00 102 SER A O 1
ATOM 790 N N . ALA A 1 103 ? 11.682 -18.929 -0.315 1.00 67.19 103 ALA A N 1
ATOM 791 C CA . ALA A 1 103 ? 11.034 -19.851 -1.247 1.00 67.19 103 ALA A CA 1
ATOM 792 C C . ALA A 1 103 ? 10.851 -19.256 -2.653 1.00 67.19 103 ALA A C 1
ATOM 794 O O . ALA A 1 103 ? 10.605 -20.007 -3.596 1.00 67.19 103 ALA A O 1
ATOM 795 N N . LEU A 1 104 ? 10.956 -17.929 -2.801 1.00 65.19 104 LEU A N 1
ATOM 796 C CA . LEU A 1 104 ? 10.867 -17.239 -4.093 1.00 65.19 104 LEU A CA 1
ATOM 797 C C . LEU A 1 104 ? 12.138 -17.432 -4.938 1.00 65.19 104 LEU A C 1
ATOM 799 O O . LEU A 1 104 ? 12.099 -17.212 -6.149 1.00 65.19 104 LEU A O 1
ATOM 803 N N . GLY A 1 105 ? 13.220 -17.906 -4.306 1.00 56.78 105 GLY A N 1
ATOM 804 C CA . GLY A 1 105 ? 14.493 -18.221 -4.940 1.00 56.78 105 GLY A CA 1
ATOM 805 C C . GLY A 1 105 ? 15.289 -16.995 -5.385 1.00 56.78 105 GLY A C 1
ATOM 806 O O . GLY A 1 105 ? 14.939 -15.862 -5.070 1.00 56.78 105 GLY A O 1
ATOM 807 N N . ASP A 1 106 ? 16.390 -17.227 -6.103 1.00 55.50 106 ASP A N 1
ATOM 808 C CA . ASP A 1 106 ? 17.315 -16.161 -6.492 1.00 55.50 106 ASP A CA 1
ATOM 809 C C . ASP A 1 106 ? 16.664 -15.170 -7.495 1.00 55.50 106 ASP A C 1
ATOM 811 O O . ASP A 1 106 ? 16.180 -15.578 -8.567 1.00 55.50 106 ASP A O 1
ATOM 815 N N . PRO A 1 107 ? 16.673 -13.853 -7.187 1.00 53.12 107 PRO A N 1
ATOM 816 C CA . PRO A 1 107 ? 16.177 -12.799 -8.063 1.00 53.12 107 PRO A CA 1
ATOM 817 C C . PRO A 1 107 ? 16.760 -12.836 -9.482 1.00 53.12 107 PRO A C 1
ATOM 819 O O . PRO A 1 107 ? 16.127 -12.342 -10.416 1.00 53.12 107 PRO A O 1
ATOM 822 N N . GLN A 1 108 ? 17.945 -13.397 -9.693 1.00 48.94 108 GLN A N 1
ATOM 823 C CA . GLN A 1 108 ? 18.620 -13.417 -10.992 1.00 48.94 108 GLN A CA 1
ATOM 824 C C . GLN A 1 108 ? 18.222 -14.608 -11.877 1.00 48.94 108 GLN A C 1
ATOM 826 O O . GLN A 1 108 ? 18.258 -14.491 -13.100 1.00 48.94 108 GLN A O 1
ATOM 831 N N . THR A 1 109 ? 17.781 -15.732 -11.303 1.00 49.34 109 THR A N 1
ATOM 832 C CA . THR A 1 109 ? 17.738 -17.023 -12.021 1.00 49.34 109 THR A CA 1
ATOM 833 C C . THR A 1 109 ? 16.358 -17.672 -12.153 1.00 49.34 109 THR A C 1
ATOM 835 O O . THR A 1 109 ? 16.265 -18.741 -12.751 1.00 49.34 109 THR A O 1
ATOM 838 N N . PHE A 1 110 ? 15.273 -17.060 -11.661 1.00 41.81 110 PHE A N 1
ATOM 839 C CA . PHE A 1 110 ? 13.952 -17.709 -11.609 1.00 41.81 110 PHE A CA 1
ATOM 840 C C . PHE A 1 110 ? 13.015 -17.437 -12.811 1.00 41.81 110 PHE A C 1
ATOM 842 O O . PHE A 1 110 ? 12.402 -16.370 -12.889 1.00 41.81 110 PHE A O 1
ATOM 849 N N . PRO A 1 111 ? 12.781 -18.434 -13.695 1.00 37.22 111 PRO A N 1
ATOM 850 C CA . PRO A 1 111 ? 11.652 -18.446 -14.624 1.00 37.22 111 PRO A CA 1
ATOM 851 C C . PRO A 1 111 ? 10.388 -19.171 -14.113 1.00 37.22 111 PRO A C 1
ATOM 853 O O . PRO A 1 111 ? 9.352 -19.030 -14.754 1.00 37.22 111 PRO A O 1
ATOM 856 N N . PHE A 1 112 ? 10.365 -19.861 -12.964 1.00 39.44 112 PHE A N 1
ATOM 857 C CA . PHE A 1 112 ? 9.183 -20.638 -12.514 1.00 39.44 112 PHE A CA 1
ATOM 858 C C . PHE A 1 112 ? 8.534 -20.113 -11.228 1.00 39.44 112 PHE A C 1
ATOM 860 O O . PHE A 1 112 ? 9.167 -19.418 -10.451 1.00 39.44 112 PHE A O 1
ATOM 867 N N . ALA A 1 113 ? 7.231 -20.328 -11.036 1.00 42.00 113 ALA A N 1
ATOM 868 C CA . ALA A 1 113 ? 6.588 -20.091 -9.741 1.00 42.00 113 ALA A CA 1
ATOM 869 C C . ALA A 1 113 ? 7.081 -21.161 -8.746 1.00 42.00 113 ALA A C 1
ATOM 871 O O . ALA A 1 113 ? 7.385 -22.275 -9.193 1.00 42.00 113 ALA A O 1
ATOM 872 N N . PRO A 1 114 ? 7.175 -20.881 -7.433 1.00 44.94 114 PRO A N 1
ATOM 873 C CA . PRO A 1 114 ? 7.490 -21.927 -6.470 1.00 44.94 114 PRO A CA 1
ATOM 874 C C . PRO A 1 114 ? 6.424 -23.020 -6.569 1.00 44.94 114 PRO A C 1
ATOM 876 O O . PRO A 1 114 ? 5.225 -22.744 -6.547 1.00 44.94 114 PRO A O 1
ATOM 879 N N . SER A 1 115 ? 6.852 -24.275 -6.725 1.00 44.53 115 SER A N 1
ATOM 880 C CA . SER A 1 115 ? 5.906 -25.386 -6.680 1.00 44.53 115 SER A CA 1
ATOM 881 C C . SER A 1 115 ? 5.263 -25.436 -5.285 1.00 44.53 115 SER A C 1
ATOM 883 O O . SER A 1 115 ? 5.909 -25.052 -4.304 1.00 44.53 115 SER A O 1
ATOM 885 N N . PRO A 1 116 ? 4.032 -25.958 -5.145 1.00 46.78 116 PRO A N 1
ATOM 886 C CA . PRO A 1 116 ? 3.400 -26.151 -3.837 1.00 46.78 116 PRO A CA 1
ATOM 887 C C . PRO A 1 116 ? 4.298 -26.899 -2.835 1.00 46.78 116 PRO A C 1
ATOM 889 O O . PRO A 1 116 ? 4.242 -26.649 -1.635 1.00 46.78 116 PRO A O 1
ATOM 892 N N . ALA A 1 117 ? 5.187 -27.769 -3.329 1.00 40.53 117 ALA A N 1
ATOM 893 C CA . ALA A 1 117 ? 6.168 -28.486 -2.522 1.00 40.53 117 ALA A CA 1
ATOM 894 C C . ALA A 1 117 ? 7.327 -27.597 -2.025 1.00 40.53 117 ALA A C 1
ATOM 896 O O . ALA A 1 117 ? 7.797 -27.789 -0.906 1.00 40.53 117 ALA A O 1
ATOM 897 N N . ALA A 1 118 ? 7.773 -26.614 -2.815 1.00 44.72 118 ALA A N 1
ATOM 898 C CA . ALA A 1 118 ? 8.802 -25.654 -2.405 1.00 44.72 118 ALA A CA 1
ATOM 899 C C . ALA A 1 118 ? 8.270 -24.675 -1.345 1.00 44.72 118 ALA A C 1
ATOM 901 O O . ALA A 1 118 ? 8.943 -24.433 -0.343 1.00 44.72 118 ALA A O 1
ATOM 902 N N . ALA A 1 119 ? 7.031 -24.198 -1.512 1.00 44.16 119 ALA A N 1
ATOM 903 C CA . ALA A 1 119 ? 6.342 -23.388 -0.506 1.00 44.16 119 ALA A CA 1
ATOM 904 C C . ALA A 1 119 ? 6.127 -24.175 0.803 1.00 44.16 119 ALA A C 1
ATOM 906 O O . ALA A 1 119 ? 6.449 -23.679 1.881 1.00 44.16 119 ALA A O 1
ATOM 907 N N . ALA A 1 120 ? 5.693 -25.439 0.713 1.00 42.56 120 ALA A N 1
ATOM 908 C CA . ALA A 1 120 ? 5.524 -26.314 1.876 1.00 42.56 120 ALA A CA 1
ATOM 909 C C . ALA A 1 120 ? 6.850 -26.642 2.587 1.00 42.56 120 ALA A C 1
ATOM 911 O O . ALA A 1 120 ? 6.893 -26.691 3.814 1.00 42.56 120 ALA A O 1
ATOM 912 N N . SER A 1 121 ? 7.944 -26.839 1.842 1.00 38.84 121 SER A N 1
ATOM 913 C CA . SER A 1 121 ? 9.275 -27.083 2.414 1.00 38.84 121 SER A CA 1
ATOM 914 C C . SER A 1 121 ? 9.855 -25.848 3.103 1.00 38.84 121 SER A C 1
ATOM 916 O O . SER A 1 121 ? 10.592 -25.993 4.077 1.00 38.84 121 SER A O 1
ATOM 918 N N . ALA A 1 122 ? 9.560 -24.646 2.606 1.00 43.12 122 ALA A N 1
ATOM 919 C CA . ALA A 1 122 ? 10.011 -23.407 3.225 1.00 43.12 122 ALA A CA 1
ATOM 920 C C . ALA A 1 122 ? 9.192 -23.073 4.483 1.00 43.12 122 ALA A C 1
ATOM 922 O O . ALA A 1 122 ? 9.765 -22.658 5.488 1.00 43.12 122 ALA A O 1
ATOM 923 N N . ALA A 1 123 ? 7.878 -23.332 4.462 1.00 41.91 123 ALA A N 1
ATOM 924 C CA . ALA A 1 123 ? 6.982 -23.165 5.610 1.00 41.91 123 ALA A CA 1
ATOM 925 C C . ALA A 1 123 ? 7.320 -24.096 6.799 1.00 41.91 123 ALA A C 1
ATOM 927 O O . ALA A 1 123 ? 6.918 -23.840 7.929 1.00 41.91 123 ALA A O 1
ATOM 928 N N . GLN A 1 124 ? 8.096 -25.165 6.572 1.00 35.56 124 GLN A N 1
ATOM 929 C CA . GLN A 1 124 ? 8.551 -26.110 7.606 1.00 35.56 124 GLN A CA 1
ATOM 930 C C . GLN A 1 124 ? 9.769 -25.635 8.418 1.00 35.56 124 GLN A C 1
ATOM 932 O O . GLN A 1 124 ? 10.286 -26.400 9.234 1.00 35.56 124 GLN A O 1
ATOM 937 N N . ARG A 1 125 ? 10.246 -24.398 8.228 1.00 39.78 125 ARG A N 1
ATOM 938 C CA . ARG A 1 125 ? 11.270 -23.777 9.086 1.00 39.78 125 ARG A CA 1
ATOM 939 C C . ARG A 1 125 ? 10.631 -22.671 9.933 1.00 39.78 125 ARG A C 1
ATOM 941 O O . ARG A 1 125 ? 10.642 -21.515 9.515 1.00 39.78 125 ARG A O 1
ATOM 948 N N . PRO A 1 126 ? 10.078 -22.992 11.117 1.00 33.97 126 PRO A N 1
ATOM 949 C CA . PRO A 1 126 ? 9.520 -21.978 11.997 1.00 33.97 126 PRO A CA 1
ATOM 950 C C . PRO A 1 126 ? 10.637 -21.029 12.445 1.00 33.97 126 PRO A C 1
ATOM 952 O O . PRO A 1 126 ? 11.646 -21.472 12.994 1.00 33.97 126 PRO A O 1
ATOM 955 N N . GLY A 1 127 ? 10.444 -19.725 12.239 1.00 43.25 127 GLY A N 1
ATOM 956 C CA . GLY A 1 127 ? 11.200 -18.693 12.955 1.00 43.25 127 GLY A CA 1
ATOM 957 C C . GLY A 1 127 ? 12.424 -18.088 12.264 1.00 43.25 127 GLY A C 1
ATOM 958 O O . GLY A 1 127 ? 13.193 -17.408 12.939 1.00 43.25 127 GLY A O 1
ATOM 959 N N . THR A 1 128 ? 12.631 -18.267 10.956 1.00 41.81 128 THR A N 1
ATOM 960 C CA . THR A 1 128 ? 13.765 -17.626 10.257 1.00 41.81 128 THR A CA 1
ATOM 961 C C . THR A 1 128 ? 13.372 -17.058 8.890 1.00 41.81 128 THR A C 1
ATOM 963 O O . THR A 1 128 ? 13.690 -17.661 7.866 1.00 41.81 128 THR A O 1
ATOM 966 N N . GLY A 1 129 ? 12.702 -15.903 8.831 1.00 56.06 129 GLY A N 1
ATOM 967 C CA . GLY A 1 129 ? 12.572 -15.176 7.563 1.00 56.06 129 GLY A CA 1
ATOM 968 C C . GLY A 1 129 ? 11.467 -14.129 7.497 1.00 56.06 129 GLY A C 1
ATOM 969 O O . GLY A 1 129 ? 10.460 -14.218 8.188 1.00 56.06 129 GLY A O 1
ATOM 970 N N . CYS A 1 130 ? 11.668 -13.145 6.619 1.00 65.06 130 CYS A N 1
ATOM 971 C CA . CYS A 1 130 ? 10.602 -12.299 6.099 1.00 65.06 130 CYS A CA 1
ATOM 972 C C . CYS A 1 130 ? 9.638 -13.178 5.279 1.00 65.06 130 CYS A C 1
ATOM 974 O O . CYS A 1 130 ? 10.082 -13.924 4.398 1.00 65.06 130 CYS A O 1
ATOM 976 N N . CYS A 1 131 ? 8.343 -13.110 5.582 1.00 69.94 131 CYS A N 1
ATOM 977 C CA . CYS A 1 131 ? 7.310 -13.924 4.948 1.00 69.94 131 CYS A CA 1
ATOM 978 C C . CYS A 1 131 ? 6.234 -13.038 4.329 1.00 69.94 131 CYS A C 1
ATOM 980 O O . CYS A 1 131 ? 5.855 -12.010 4.892 1.00 69.94 131 CYS A O 1
ATOM 982 N N . LEU A 1 132 ? 5.719 -13.474 3.184 1.00 76.69 132 LEU A N 1
ATOM 983 C CA . LEU A 1 132 ? 4.488 -12.951 2.618 1.00 76.69 132 LEU A CA 1
ATOM 984 C C . LEU A 1 132 ? 3.312 -13.685 3.252 1.00 76.69 132 LEU A C 1
ATOM 986 O O . LEU A 1 132 ? 3.343 -14.907 3.382 1.00 76.69 132 LEU A O 1
ATOM 990 N N . TYR A 1 133 ? 2.267 -12.946 3.598 1.00 76.56 133 TYR A N 1
ATOM 991 C CA . TYR A 1 133 ? 0.993 -13.517 4.012 1.00 76.56 133 TYR A CA 1
ATOM 992 C C . TYR A 1 133 ? 0.027 -13.355 2.853 1.00 76.56 133 TYR A C 1
ATOM 994 O O . TYR A 1 133 ? -0.307 -12.240 2.452 1.00 76.56 133 TYR A O 1
ATOM 1002 N N . LEU A 1 134 ? -0.383 -14.480 2.284 1.00 77.81 134 LEU A N 1
ATOM 1003 C CA . LEU A 1 134 ? -1.304 -14.543 1.160 1.00 77.81 134 LEU A CA 1
ATOM 1004 C C . LEU A 1 134 ? -2.634 -15.062 1.688 1.00 77.81 134 LEU A C 1
ATOM 1006 O O . LEU A 1 134 ? -2.654 -16.063 2.393 1.00 77.81 134 LEU A O 1
ATOM 1010 N N . SER A 1 135 ? -3.760 -14.433 1.366 1.00 76.19 135 SER A N 1
ATOM 1011 C CA . SER A 1 135 ? -5.046 -15.096 1.607 1.00 76.19 135 SER A CA 1
ATOM 1012 C C . SER A 1 135 ? -5.061 -16.461 0.887 1.00 76.19 135 SER A C 1
ATOM 1014 O O . SER A 1 135 ? -4.384 -16.592 -0.144 1.00 76.19 135 SER A O 1
ATOM 1016 N N . PRO A 1 136 ? -5.776 -17.490 1.411 1.00 64.12 136 PRO A N 1
ATOM 1017 C CA . PRO A 1 136 ? -5.983 -18.758 0.704 1.00 64.12 136 PRO A CA 1
ATOM 1018 C C . PRO A 1 136 ? -6.271 -18.465 -0.756 1.00 64.12 136 PRO A C 1
ATOM 1020 O O . PRO A 1 136 ? -6.984 -17.482 -0.989 1.00 64.12 136 PRO A O 1
ATOM 1023 N N . PRO A 1 137 ? -5.683 -19.253 -1.683 1.00 52.34 137 PRO A N 1
ATOM 1024 C CA . PRO A 1 137 ? -5.413 -18.840 -3.051 1.00 52.34 137 PRO A CA 1
ATOM 1025 C C . PRO A 1 137 ? -6.578 -18.016 -3.517 1.00 52.34 137 PRO A C 1
ATOM 1027 O O . PRO A 1 137 ? -7.702 -18.522 -3.484 1.00 52.34 137 PRO A O 1
ATOM 1030 N N . CYS A 1 138 ? -6.285 -16.748 -3.826 1.00 50.75 138 CYS A N 1
ATOM 1031 C CA . CYS A 1 138 ? -7.186 -15.867 -4.534 1.00 50.75 138 CYS A CA 1
ATOM 1032 C C . CYS A 1 138 ? -7.791 -16.749 -5.617 1.00 50.75 138 CYS A C 1
ATOM 1034 O O . CYS A 1 138 ? -7.071 -17.111 -6.551 1.00 50.75 138 CYS A O 1
ATOM 1036 N N . GLN A 1 139 ? -9.008 -17.248 -5.379 1.00 47.19 139 GLN A N 1
ATOM 1037 C CA . GLN A 1 139 ? -9.595 -18.279 -6.219 1.00 47.19 139 GLN A CA 1
ATOM 1038 C C . GLN A 1 139 ? -9.542 -17.702 -7.639 1.00 47.19 139 GLN A C 1
ATOM 1040 O O . GLN A 1 139 ? -9.491 -16.480 -7.799 1.00 47.19 139 GLN A O 1
ATOM 1045 N N . ASP A 1 140 ? -9.467 -18.522 -8.684 1.00 54.75 140 ASP A N 1
ATOM 1046 C CA . ASP A 1 140 ? -9.372 -18.007 -10.064 1.00 54.75 140 ASP A CA 1
ATOM 1047 C C . ASP A 1 140 ? -10.514 -17.015 -10.424 1.00 54.75 140 ASP A C 1
ATOM 1049 O O . ASP A 1 140 ? -10.499 -16.388 -11.482 1.00 54.75 140 ASP A O 1
ATOM 1053 N N . ASP A 1 141 ? -11.492 -16.836 -9.530 1.00 61.25 141 ASP A N 1
ATOM 1054 C CA . ASP A 1 141 ? -12.548 -15.843 -9.538 1.00 61.25 141 ASP A CA 1
ATOM 1055 C C . ASP A 1 141 ? -12.284 -14.546 -8.731 1.00 61.25 141 ASP A C 1
ATOM 1057 O O . ASP A 1 141 ? -13.158 -13.694 -8.737 1.00 61.25 141 ASP A O 1
ATOM 1061 N N . ALA A 1 142 ? -11.176 -14.300 -8.027 1.00 74.44 142 ALA A N 1
ATOM 1062 C CA . ALA A 1 142 ? -10.994 -13.041 -7.286 1.00 74.44 142 ALA A CA 1
ATOM 1063 C C . ALA A 1 142 ? -10.831 -11.849 -8.253 1.00 74.44 142 ALA A C 1
ATOM 1065 O O . ALA A 1 142 ? -10.019 -11.894 -9.176 1.00 74.44 142 ALA A O 1
ATOM 1066 N N . ASP A 1 143 ? -11.575 -10.755 -8.044 1.00 79.56 143 ASP A N 1
ATOM 1067 C CA . ASP A 1 143 ? -11.547 -9.605 -8.969 1.00 79.56 143 ASP A CA 1
ATOM 1068 C C . ASP A 1 143 ? -10.262 -8.777 -8.898 1.00 79.56 143 ASP A C 1
ATOM 1070 O O . ASP A 1 143 ? -9.871 -8.130 -9.877 1.00 79.56 143 ASP A O 1
ATOM 1074 N N . TYR A 1 144 ? -9.630 -8.752 -7.726 1.00 86.81 144 TYR A N 1
ATOM 1075 C CA . TYR A 1 144 ? -8.471 -7.919 -7.463 1.00 86.81 144 TYR A CA 1
ATOM 1076 C C . TYR A 1 144 ? -7.496 -8.585 -6.494 1.00 86.81 144 TYR A C 1
ATOM 1078 O O . TYR A 1 144 ? -7.859 -9.459 -5.708 1.00 86.81 144 TYR A O 1
ATOM 1086 N N . LEU A 1 145 ? -6.252 -8.128 -6.548 1.00 88.75 145 LEU A N 1
ATOM 1087 C CA . LEU A 1 145 ? -5.203 -8.390 -5.576 1.00 88.75 145 LEU A CA 1
ATOM 1088 C C . LEU A 1 145 ? -4.965 -7.106 -4.775 1.00 88.75 145 LEU A C 1
ATOM 1090 O O . LEU A 1 145 ? -4.857 -6.032 -5.361 1.00 88.75 145 LEU A O 1
ATOM 1094 N N . LEU A 1 146 ? -4.882 -7.202 -3.450 1.00 90.69 146 LEU A N 1
ATOM 1095 C CA . LEU A 1 146 ? -4.458 -6.097 -2.589 1.00 90.69 146 LEU A CA 1
ATOM 1096 C C . LEU A 1 146 ? -3.036 -6.365 -2.101 1.00 90.69 146 LEU A C 1
ATOM 1098 O O . LEU A 1 146 ? -2.780 -7.392 -1.477 1.00 90.69 146 LEU A O 1
ATOM 1102 N N . VAL A 1 147 ? -2.127 -5.434 -2.368 1.00 92.88 147 VAL A N 1
ATOM 1103 C CA . VAL A 1 147 ? -0.725 -5.494 -1.950 1.00 92.88 147 VAL A CA 1
ATOM 1104 C C . VAL A 1 147 ? -0.484 -4.405 -0.911 1.00 92.88 147 VAL A C 1
ATOM 1106 O O . VAL A 1 147 ? -0.678 -3.225 -1.193 1.00 92.88 147 VAL A O 1
ATOM 1109 N N . ILE A 1 148 ? -0.055 -4.798 0.288 1.00 91.88 148 ILE A N 1
ATOM 1110 C CA . ILE A 1 148 ? 0.301 -3.871 1.369 1.00 91.88 148 ILE A CA 1
ATOM 1111 C C . ILE A 1 148 ? 1.817 -3.914 1.562 1.00 91.88 148 ILE A C 1
ATOM 1113 O O . ILE A 1 148 ? 2.380 -4.967 1.854 1.00 91.88 148 ILE A O 1
ATOM 1117 N N . ILE A 1 149 ? 2.475 -2.768 1.400 1.00 91.25 149 ILE A N 1
ATOM 1118 C CA . ILE A 1 149 ? 3.924 -2.600 1.514 1.00 91.25 149 ILE A CA 1
ATOM 1119 C C . ILE A 1 149 ? 4.213 -1.735 2.739 1.00 91.25 149 ILE A C 1
ATOM 1121 O O . ILE A 1 149 ? 4.121 -0.505 2.705 1.00 91.25 149 ILE A O 1
ATOM 1125 N N . GLN A 1 150 ? 4.572 -2.394 3.836 1.00 83.94 150 GLN A N 1
ATOM 1126 C CA . GLN A 1 150 ? 4.912 -1.734 5.090 1.00 83.94 150 GLN A CA 1
ATOM 1127 C C . GLN A 1 150 ? 6.411 -1.433 5.151 1.00 83.94 150 GLN A C 1
ATOM 1129 O O . GLN A 1 150 ? 7.237 -2.342 5.079 1.00 83.94 150 GLN A O 1
ATOM 1134 N N . GLY A 1 151 ? 6.776 -0.165 5.347 1.00 70.56 151 GLY A N 1
ATOM 1135 C CA . GLY A 1 151 ? 8.144 0.205 5.704 1.00 70.56 151 GLY A CA 1
ATOM 1136 C C . GLY A 1 151 ? 8.434 -0.136 7.165 1.00 70.56 151 GLY A C 1
ATOM 1137 O O . GLY A 1 151 ? 7.889 0.505 8.060 1.00 70.56 151 GLY A O 1
ATOM 1138 N N . GLY A 1 152 ? 9.290 -1.127 7.417 1.00 64.75 152 GLY A N 1
ATOM 1139 C CA . GLY A 1 152 ? 9.725 -1.509 8.761 1.00 64.75 152 GLY A CA 1
ATOM 1140 C C . GLY A 1 152 ? 11.122 -2.127 8.743 1.00 64.75 152 GLY A C 1
ATOM 1141 O O . GLY A 1 152 ? 11.494 -2.814 7.795 1.00 64.75 152 GLY A O 1
ATOM 1142 N N . GLY A 1 153 ? 11.918 -1.866 9.781 1.00 53.75 153 GLY A N 1
ATOM 1143 C CA . GLY A 1 153 ? 13.261 -2.430 9.905 1.00 53.75 153 GLY A CA 1
ATOM 1144 C C . GLY A 1 153 ? 13.204 -3.893 10.336 1.00 53.75 153 GLY A C 1
ATOM 1145 O O . GLY A 1 153 ? 13.047 -4.176 11.523 1.00 53.75 153 GLY A O 1
ATOM 1146 N N . TYR A 1 154 ? 13.353 -4.827 9.398 1.00 50.66 154 TYR A N 1
ATOM 1147 C CA . TYR A 1 154 ? 13.584 -6.230 9.739 1.00 50.66 154 TYR A CA 1
ATOM 1148 C C . TYR A 1 154 ? 14.988 -6.378 10.346 1.00 50.66 154 TYR A C 1
ATOM 1150 O O . TYR A 1 154 ? 15.982 -6.026 9.717 1.00 50.66 154 TYR A O 1
ATOM 1158 N N . ARG A 1 155 ? 15.071 -6.889 11.581 1.00 52.47 155 ARG A N 1
ATOM 1159 C CA . ARG A 1 155 ? 16.339 -7.155 12.292 1.00 52.47 155 ARG A CA 1
ATOM 1160 C C . ARG A 1 155 ? 16.772 -8.624 12.254 1.00 52.47 155 ARG A C 1
ATOM 1162 O O . ARG A 1 155 ? 17.614 -9.036 13.050 1.00 52.47 155 ARG A O 1
ATOM 1169 N N . GLY A 1 156 ? 16.192 -9.433 11.370 1.00 54.56 156 GLY A N 1
ATOM 1170 C CA . GLY A 1 156 ? 16.702 -10.781 11.134 1.00 54.56 156 GLY A CA 1
ATOM 1171 C C . GLY A 1 156 ? 17.918 -10.777 10.207 1.00 54.56 156 GLY A C 1
ATOM 1172 O O . GLY A 1 156 ? 18.355 -9.734 9.725 1.00 54.56 156 GLY A O 1
ATOM 1173 N N . GLN A 1 157 ? 18.475 -11.963 9.963 1.00 54.56 157 GLN A N 1
ATOM 1174 C CA . GLN A 1 157 ? 19.581 -12.116 9.016 1.00 54.56 157 GLN A CA 1
ATOM 1175 C C . GLN A 1 157 ? 19.158 -11.615 7.625 1.00 54.56 157 GLN A C 1
ATOM 1177 O O . GLN A 1 157 ? 18.038 -11.939 7.209 1.00 54.56 157 GLN A O 1
ATOM 1182 N N . PRO A 1 158 ? 20.016 -10.855 6.914 1.00 57.59 158 PRO A N 1
ATOM 1183 C CA . PRO A 1 158 ? 19.779 -10.511 5.520 1.00 57.59 158 PRO A CA 1
ATOM 1184 C C . PRO A 1 158 ? 19.440 -11.774 4.731 1.00 57.59 158 PRO A C 1
ATOM 1186 O O . PRO A 1 158 ? 20.103 -12.804 4.876 1.00 57.59 158 PRO A O 1
ATOM 1189 N N . ILE A 1 159 ? 18.379 -11.709 3.935 1.00 60.25 159 ILE A N 1
ATOM 1190 C CA . ILE A 1 159 ? 18.036 -12.795 3.024 1.00 60.25 159 ILE A CA 1
ATOM 1191 C C . ILE A 1 159 ? 18.858 -12.546 1.762 1.00 60.25 159 ILE A C 1
ATOM 1193 O O . ILE A 1 159 ? 18.743 -11.475 1.172 1.00 60.25 159 ILE A O 1
ATOM 1197 N N . GLU A 1 160 ? 19.698 -13.508 1.384 1.00 57.84 160 GLU A N 1
ATOM 1198 C CA . GLU A 1 160 ? 20.529 -13.431 0.178 1.00 57.84 160 GLU A CA 1
ATOM 1199 C C . GLU A 1 160 ? 19.655 -13.123 -1.052 1.00 57.84 160 GLU A C 1
ATOM 1201 O O . GLU A 1 160 ? 18.632 -13.774 -1.274 1.00 57.84 160 GLU A O 1
ATOM 1206 N N . GLY A 1 161 ? 20.014 -12.081 -1.804 1.00 58.94 161 GLY A N 1
ATOM 1207 C CA . GLY A 1 161 ? 19.237 -11.534 -2.920 1.00 58.94 161 GLY A CA 1
ATOM 1208 C C . GLY A 1 161 ? 18.150 -10.512 -2.542 1.00 58.94 161 GLY A C 1
ATOM 1209 O O . GLY A 1 161 ? 17.621 -9.843 -3.431 1.00 58.94 161 GLY A O 1
ATOM 1210 N N . HIS A 1 162 ? 17.826 -10.346 -1.255 1.00 63.59 162 HIS A N 1
ATOM 1211 C CA . HIS A 1 162 ? 16.810 -9.414 -0.731 1.00 63.59 162 HIS A CA 1
ATOM 1212 C C . HIS A 1 162 ? 17.344 -8.571 0.432 1.00 63.59 162 HIS A C 1
ATOM 1214 O O . HIS A 1 162 ? 16.650 -8.327 1.421 1.00 63.59 162 HIS A O 1
ATOM 1220 N N . GLU A 1 163 ? 18.601 -8.154 0.342 1.00 72.25 163 GLU A N 1
ATOM 1221 C CA . GLU A 1 163 ? 19.307 -7.472 1.425 1.00 72.25 163 GLU A CA 1
ATOM 1222 C C . GLU A 1 163 ? 18.770 -6.060 1.693 1.00 72.25 163 GLU A C 1
ATOM 1224 O O . GLU A 1 163 ? 18.976 -5.524 2.782 1.00 72.25 163 GLU A O 1
ATOM 1229 N N . THR A 1 164 ? 18.067 -5.469 0.721 1.00 80.19 164 THR A N 1
ATOM 1230 C CA . THR A 1 164 ? 17.419 -4.160 0.841 1.00 80.19 164 THR A CA 1
ATOM 1231 C C . THR A 1 164 ? 15.899 -4.278 0.702 1.00 80.19 164 THR A C 1
ATOM 1233 O O . THR A 1 164 ? 15.383 -5.204 0.064 1.00 80.19 164 THR A O 1
ATOM 1236 N N . ALA A 1 165 ? 15.164 -3.331 1.294 1.00 82.12 165 ALA A N 1
ATOM 1237 C CA . ALA A 1 165 ? 13.703 -3.288 1.199 1.00 82.12 165 ALA A CA 1
ATOM 1238 C C . ALA A 1 165 ? 13.242 -3.127 -0.259 1.00 82.12 165 ALA A C 1
ATOM 1240 O O . ALA A 1 165 ? 12.254 -3.724 -0.681 1.00 82.12 165 ALA A O 1
ATOM 1241 N N . GLU A 1 166 ? 14.005 -2.374 -1.042 1.00 87.62 166 GLU A N 1
ATOM 1242 C CA . GLU A 1 166 ? 13.811 -2.152 -2.466 1.00 87.62 166 GLU A CA 1
ATOM 1243 C C . GLU A 1 166 ? 13.870 -3.464 -3.263 1.00 87.62 166 GLU A C 1
ATOM 1245 O O . GLU A 1 166 ? 12.920 -3.800 -3.972 1.00 87.62 166 GLU A O 1
ATOM 1250 N N . ARG A 1 167 ? 14.937 -4.262 -3.089 1.00 83.69 167 ARG A N 1
ATOM 1251 C CA . ARG A 1 167 ? 15.071 -5.575 -3.749 1.00 83.69 167 ARG A CA 1
ATOM 1252 C C . ARG A 1 167 ? 14.001 -6.562 -3.320 1.00 83.69 167 ARG A C 1
ATOM 1254 O O . ARG A 1 167 ? 13.570 -7.414 -4.105 1.00 83.69 167 ARG A O 1
ATOM 1261 N N . HIS A 1 168 ? 13.590 -6.478 -2.060 1.00 83.94 168 HIS A N 1
ATOM 1262 C CA . HIS A 1 168 ? 12.503 -7.290 -1.545 1.00 83.94 168 HIS A CA 1
ATOM 1263 C C . HIS A 1 168 ? 11.205 -6.994 -2.302 1.00 83.94 168 HIS A C 1
ATOM 1265 O O . HIS A 1 168 ? 10.608 -7.907 -2.875 1.00 83.94 168 HIS A O 1
ATOM 1271 N N . VAL A 1 169 ? 10.806 -5.721 -2.373 1.00 88.81 169 VAL A N 1
ATOM 1272 C CA . VAL A 1 169 ? 9.595 -5.297 -3.089 1.00 88.81 169 VAL A CA 1
ATOM 1273 C C . VAL A 1 169 ? 9.675 -5.655 -4.574 1.00 88.81 169 VAL A C 1
ATOM 1275 O O . VAL A 1 169 ? 8.724 -6.237 -5.097 1.00 88.81 169 VAL A O 1
ATOM 1278 N N . GLU A 1 170 ? 10.811 -5.407 -5.230 1.00 88.44 170 GLU A N 1
ATOM 1279 C CA . GLU A 1 170 ? 11.032 -5.768 -6.638 1.00 88.44 170 GLU A CA 1
ATOM 1280 C C . GLU A 1 170 ? 10.833 -7.271 -6.882 1.00 88.44 170 GLU A C 1
ATOM 1282 O O . GLU A 1 170 ? 10.132 -7.693 -7.811 1.00 88.44 170 GLU A O 1
ATOM 1287 N N . THR A 1 171 ? 11.410 -8.113 -6.024 1.00 84.12 171 THR A N 1
ATOM 1288 C CA . THR A 1 171 ? 11.305 -9.563 -6.202 1.00 84.12 171 THR A CA 1
ATOM 1289 C C . THR A 1 171 ? 9.882 -10.047 -5.981 1.00 84.12 171 THR A C 1
ATOM 1291 O O . THR A 1 171 ? 9.371 -10.824 -6.795 1.00 84.12 171 THR A O 1
ATOM 1294 N N . VAL A 1 172 ? 9.223 -9.593 -4.915 1.00 86.50 172 VAL A N 1
ATOM 1295 C CA . VAL A 1 172 ? 7.828 -9.951 -4.626 1.00 86.50 172 VAL A CA 1
ATOM 1296 C C . VAL A 1 172 ? 6.926 -9.513 -5.775 1.00 86.50 172 VAL A C 1
ATOM 1298 O O . VAL A 1 172 ? 6.088 -10.296 -6.233 1.00 86.50 172 VAL A O 1
ATOM 1301 N N . TRP A 1 173 ? 7.141 -8.309 -6.314 1.00 91.25 173 TRP A N 1
ATOM 1302 C CA . TRP A 1 173 ? 6.380 -7.830 -7.459 1.00 91.25 173 TRP A CA 1
ATOM 1303 C C . TRP A 1 173 ? 6.539 -8.758 -8.662 1.00 91.25 173 TRP A C 1
ATOM 1305 O O . TRP A 1 173 ? 5.559 -9.253 -9.215 1.00 91.25 173 TRP A O 1
ATOM 1315 N N . ARG A 1 174 ? 7.778 -9.076 -9.036 1.00 87.38 174 ARG A N 1
ATOM 1316 C CA . ARG A 1 174 ? 8.075 -9.892 -10.218 1.00 87.38 174 ARG A CA 1
ATOM 1317 C C . ARG A 1 174 ? 7.618 -11.349 -10.088 1.00 87.38 174 ARG A C 1
ATOM 1319 O O . ARG A 1 174 ? 7.156 -11.943 -11.063 1.00 87.38 174 ARG A O 1
ATOM 1326 N N . THR A 1 175 ? 7.795 -11.949 -8.915 1.00 81.88 175 THR A N 1
ATOM 1327 C CA . THR A 1 175 ? 7.589 -13.394 -8.706 1.00 81.88 175 THR A CA 1
ATOM 1328 C C . THR A 1 175 ? 6.168 -13.743 -8.283 1.00 81.88 175 THR A C 1
ATOM 1330 O O . THR A 1 175 ? 5.700 -14.832 -8.619 1.00 81.88 175 THR A O 1
ATOM 1333 N N . VAL A 1 176 ? 5.475 -12.821 -7.608 1.00 84.38 176 VAL A N 1
ATOM 1334 C CA . VAL A 1 176 ? 4.127 -13.034 -7.069 1.00 84.38 176 VAL A CA 1
ATOM 1335 C C . VAL A 1 176 ? 3.119 -12.124 -7.768 1.00 84.38 176 VAL A C 1
ATOM 1337 O O . VAL A 1 176 ? 2.257 -12.617 -8.492 1.00 84.38 176 VAL A O 1
ATOM 1340 N N . VAL A 1 177 ? 3.243 -10.801 -7.626 1.00 89.50 177 VAL A N 1
ATOM 1341 C CA . VAL A 1 177 ? 2.206 -9.837 -8.062 1.00 89.50 177 VAL A CA 1
ATOM 1342 C C . VAL A 1 177 ? 1.995 -9.855 -9.580 1.00 89.50 177 VAL A C 1
ATOM 1344 O O . VAL A 1 177 ? 0.873 -10.008 -10.070 1.00 89.50 177 VAL A O 1
ATOM 1347 N N . ARG A 1 178 ? 3.077 -9.766 -10.357 1.00 89.19 178 ARG A N 1
ATOM 1348 C CA . ARG A 1 178 ? 3.042 -9.758 -11.826 1.00 89.19 178 ARG A CA 1
ATOM 1349 C C . ARG A 1 178 ? 2.456 -11.048 -12.404 1.00 89.19 178 ARG A C 1
ATOM 1351 O O . ARG A 1 178 ? 1.866 -11.021 -13.477 1.00 89.19 178 ARG A O 1
ATOM 1358 N N . ARG A 1 179 ? 2.580 -12.166 -11.686 1.00 84.56 179 ARG A N 1
ATOM 1359 C CA . ARG A 1 179 ? 2.072 -13.484 -12.102 1.00 84.56 179 ARG A CA 1
ATOM 1360 C C . ARG A 1 179 ? 0.671 -13.795 -11.592 1.00 84.56 179 ARG A C 1
ATOM 1362 O O . ARG A 1 179 ? 0.068 -14.758 -12.056 1.00 84.56 179 ARG A O 1
ATOM 1369 N N . ALA A 1 180 ? 0.166 -13.004 -10.652 1.00 84.56 180 ALA A N 1
ATOM 1370 C CA . ALA A 1 180 ? -1.167 -13.174 -10.106 1.00 84.56 180 ALA A CA 1
ATOM 1371 C C . ALA A 1 180 ? -2.220 -12.997 -11.224 1.00 84.56 180 ALA A C 1
ATOM 1373 O O . ALA A 1 180 ? -2.087 -12.057 -12.013 1.00 84.56 180 ALA A O 1
ATOM 1374 N N . PRO A 1 181 ? -3.248 -13.863 -11.328 1.00 82.81 181 PRO A N 1
ATOM 1375 C CA . PRO A 1 181 ? -4.231 -13.810 -12.418 1.00 82.81 181 PRO A CA 1
ATOM 1376 C C . PRO A 1 181 ? -5.173 -12.600 -12.331 1.00 82.81 181 PRO A C 1
ATOM 1378 O O . PRO A 1 181 ? -5.848 -12.263 -13.305 1.00 82.81 181 PRO A O 1
ATOM 1381 N N . GLN A 1 182 ? -5.221 -11.930 -11.178 1.00 85.44 182 GLN A N 1
ATOM 1382 C CA . GLN A 1 182 ? -6.119 -10.815 -10.909 1.00 85.44 182 GLN A CA 1
ATOM 1383 C C . GLN A 1 182 ? -5.819 -9.662 -11.855 1.00 85.44 182 GLN A C 1
ATOM 1385 O O . GLN A 1 182 ? -4.698 -9.152 -11.932 1.00 85.44 182 GLN A O 1
ATOM 1390 N N . ARG A 1 183 ? -6.850 -9.201 -12.553 1.00 82.12 183 ARG A N 1
ATOM 1391 C CA . ARG A 1 183 ? -6.716 -8.075 -13.473 1.00 82.12 183 ARG A CA 1
ATOM 1392 C C . ARG A 1 183 ? -6.334 -6.789 -12.741 1.00 82.12 183 ARG A C 1
ATOM 1394 O O . ARG A 1 183 ? -5.527 -6.024 -13.259 1.00 82.12 183 ARG A O 1
ATOM 1401 N N . HIS A 1 184 ? -6.925 -6.560 -11.571 1.00 89.06 184 HIS A N 1
ATOM 1402 C CA . HIS A 1 184 ? -6.738 -5.345 -10.788 1.00 89.06 184 HIS A CA 1
ATOM 1403 C C . HIS A 1 184 ? -5.812 -5.595 -9.602 1.00 89.06 184 HIS A C 1
ATOM 1405 O O . HIS A 1 184 ? -6.029 -6.525 -8.834 1.00 89.06 184 HIS A O 1
ATOM 1411 N N . VAL A 1 185 ? -4.794 -4.756 -9.441 1.00 92.44 185 VAL A N 1
ATOM 1412 C CA . VAL A 1 185 ? -3.870 -4.790 -8.304 1.00 92.44 185 VAL A CA 1
ATOM 1413 C C . VAL A 1 185 ? -3.965 -3.453 -7.579 1.00 92.44 185 VAL A C 1
ATOM 1415 O O . VAL A 1 185 ? -3.558 -2.429 -8.114 1.00 92.44 185 VAL A O 1
ATOM 1418 N N . PHE A 1 186 ? -4.518 -3.438 -6.372 1.00 92.81 186 PHE A N 1
ATOM 1419 C CA . PHE A 1 186 ? -4.489 -2.264 -5.503 1.00 92.81 186 PHE A CA 1
ATOM 1420 C C . PHE A 1 186 ? -3.247 -2.298 -4.627 1.00 92.81 186 PHE A C 1
ATOM 1422 O O . PHE A 1 186 ? -2.876 -3.357 -4.121 1.00 92.81 186 PHE A O 1
ATOM 1429 N N . VAL A 1 187 ? -2.628 -1.138 -4.422 1.00 96.31 187 VAL A N 1
ATOM 1430 C CA . VAL A 1 187 ? -1.396 -1.026 -3.639 1.00 96.31 187 VAL A CA 1
ATOM 1431 C C . VAL A 1 187 ? -1.589 -0.018 -2.513 1.00 96.31 187 VAL A C 1
ATOM 1433 O O . VAL A 1 187 ? -2.052 1.098 -2.751 1.00 96.31 187 VAL A O 1
ATOM 1436 N N . ILE A 1 188 ? -1.217 -0.410 -1.295 1.00 96.75 188 ILE A N 1
ATOM 1437 C CA . ILE A 1 188 ? -1.106 0.469 -0.129 1.00 96.75 188 ILE A CA 1
ATOM 1438 C C . ILE A 1 188 ? 0.345 0.436 0.343 1.00 96.75 188 ILE A C 1
ATOM 1440 O O . ILE A 1 188 ? 0.866 -0.626 0.667 1.00 96.75 188 ILE A O 1
ATOM 1444 N N . CYS A 1 189 ? 0.987 1.592 0.420 1.00 95.25 189 CYS A N 1
ATOM 1445 C CA . CYS A 1 189 ? 2.365 1.745 0.870 1.00 95.25 189 CYS A CA 1
ATOM 1446 C C . CYS A 1 189 ? 2.407 2.611 2.127 1.00 95.25 189 CYS A C 1
ATOM 1448 O O . CYS A 1 189 ? 1.815 3.683 2.142 1.00 95.25 189 CYS A O 1
ATOM 1450 N N . HIS A 1 190 ? 3.154 2.218 3.154 1.00 91.25 190 HIS A N 1
ATOM 1451 C CA . HIS A 1 190 ? 3.312 3.019 4.373 1.00 91.25 190 HIS A CA 1
ATOM 1452 C C . HIS A 1 190 ? 4.775 3.368 4.637 1.00 91.25 190 HIS A C 1
ATOM 1454 O O . HIS A 1 190 ? 5.655 2.503 4.538 1.00 91.25 190 HIS A O 1
ATOM 1460 N N . GLY A 1 191 ? 5.038 4.628 4.997 1.00 87.62 191 GLY A N 1
ATOM 1461 C CA . GLY A 1 191 ? 6.377 5.109 5.336 1.00 87.62 191 GLY A CA 1
ATOM 1462 C C . GLY A 1 191 ? 7.399 4.785 4.241 1.00 87.62 191 GLY A C 1
ATOM 1463 O O . GLY A 1 191 ? 7.184 5.083 3.064 1.00 87.62 191 GLY A O 1
ATOM 1464 N N . HIS A 1 192 ? 8.499 4.118 4.609 1.00 87.12 192 HIS A N 1
ATOM 1465 C CA . HIS A 1 192 ? 9.547 3.700 3.664 1.00 87.12 192 HIS A CA 1
ATOM 1466 C C . HIS A 1 192 ? 9.052 2.724 2.577 1.00 87.12 192 HIS A C 1
ATOM 1468 O O . HIS A 1 192 ? 9.653 2.643 1.511 1.00 87.12 192 HIS A O 1
ATOM 1474 N N . GLY A 1 193 ? 7.926 2.033 2.787 1.00 90.25 193 GLY A N 1
ATOM 1475 C CA . GLY A 1 193 ? 7.344 1.139 1.784 1.00 90.25 193 GLY A CA 1
ATOM 1476 C C . GLY A 1 193 ? 7.033 1.841 0.459 1.00 90.25 193 GLY A C 1
ATOM 1477 O O . GLY A 1 193 ? 7.155 1.231 -0.598 1.00 90.25 193 GLY A O 1
ATOM 1478 N N . GLY A 1 194 ? 6.712 3.141 0.490 1.00 92.38 194 GLY A N 1
ATOM 1479 C CA . GLY A 1 194 ? 6.519 3.909 -0.741 1.00 92.38 194 GLY A CA 1
ATOM 1480 C C . GLY A 1 194 ? 7.818 4.199 -1.492 1.00 92.38 194 GLY A C 1
ATOM 1481 O O . GLY A 1 194 ? 7.813 4.126 -2.714 1.00 92.38 194 GLY A O 1
ATOM 1482 N N . VAL A 1 195 ? 8.932 4.417 -0.783 1.00 89.81 195 VAL A N 1
ATOM 1483 C CA . VAL A 1 195 ? 10.269 4.561 -1.390 1.00 89.81 195 VAL A CA 1
ATOM 1484 C C . VAL A 1 195 ? 10.694 3.254 -2.053 1.00 89.81 195 VAL A C 1
ATOM 1486 O O . VAL A 1 195 ? 11.106 3.264 -3.210 1.00 89.81 195 VAL A O 1
ATOM 1489 N N . ALA A 1 196 ? 10.520 2.126 -1.357 1.00 92.19 196 ALA A N 1
ATOM 1490 C CA . ALA A 1 196 ? 10.818 0.803 -1.900 1.00 92.19 196 ALA A CA 1
ATOM 1491 C C . ALA A 1 196 ? 9.939 0.452 -3.112 1.00 92.19 196 ALA A C 1
ATOM 1493 O O . ALA A 1 196 ? 10.409 -0.160 -4.068 1.00 92.19 196 ALA A O 1
ATOM 1494 N N . PHE A 1 197 ? 8.673 0.877 -3.109 1.00 95.62 197 PHE A N 1
ATOM 1495 C CA . PHE A 1 197 ? 7.773 0.707 -4.248 1.00 95.62 197 PHE A CA 1
ATOM 1496 C C . PHE A 1 197 ? 8.216 1.519 -5.470 1.00 95.62 197 PHE A C 1
ATOM 1498 O O . PHE A 1 197 ? 8.313 0.958 -6.565 1.00 95.62 197 PHE A O 1
ATOM 1505 N N . THR A 1 198 ? 8.511 2.814 -5.296 1.00 95.19 198 THR A N 1
ATOM 1506 C CA . THR A 1 198 ? 8.932 3.702 -6.394 1.00 95.19 198 THR A CA 1
ATOM 1507 C C . THR A 1 198 ? 10.365 3.459 -6.850 1.00 95.19 198 THR A C 1
ATOM 1509 O O . THR A 1 198 ? 10.708 3.850 -7.961 1.00 95.19 198 THR A O 1
ATOM 1512 N N . HIS A 1 199 ? 11.189 2.770 -6.057 1.00 94.50 199 HIS A N 1
ATOM 1513 C CA . HIS A 1 199 ? 12.546 2.365 -6.439 1.00 94.50 199 HIS A CA 1
ATOM 1514 C C . HIS A 1 199 ? 12.608 1.662 -7.797 1.00 94.50 199 HIS A C 1
ATOM 1516 O O . HIS A 1 199 ? 13.470 1.950 -8.618 1.00 94.50 199 HIS A O 1
ATOM 1522 N N . GLN A 1 200 ? 11.620 0.818 -8.088 1.00 95.62 200 GLN A N 1
ATOM 1523 C CA . GLN A 1 200 ? 11.512 0.081 -9.351 1.00 95.62 200 GLN A CA 1
ATOM 1524 C C . GLN A 1 200 ? 11.335 0.984 -10.592 1.00 95.62 200 GLN A C 1
ATOM 1526 O O . GLN A 1 200 ? 11.394 0.498 -11.721 1.00 95.62 200 GLN A O 1
ATOM 1531 N N . LEU A 1 201 ? 11.084 2.286 -10.403 1.00 96.50 201 LEU A N 1
ATOM 1532 C CA . LEU A 1 201 ? 10.934 3.294 -11.461 1.00 96.50 201 LEU A CA 1
ATOM 1533 C C . LEU A 1 201 ? 12.214 4.096 -11.701 1.00 96.50 201 LEU A C 1
ATOM 1535 O O . LEU A 1 201 ? 12.263 4.867 -12.668 1.00 96.50 201 LEU A O 1
ATOM 1539 N N . GLN A 1 202 ? 13.224 3.951 -10.844 1.00 94.94 202 GLN A N 1
ATOM 1540 C CA . GLN A 1 202 ? 14.460 4.715 -10.950 1.00 94.94 202 GLN A CA 1
ATOM 1541 C C . GLN A 1 202 ? 15.255 4.295 -12.194 1.00 94.94 202 GLN A C 1
ATOM 1543 O O . GLN A 1 202 ? 15.248 3.114 -12.566 1.00 94.94 202 GLN A O 1
ATOM 1548 N N . PRO A 1 203 ? 15.916 5.244 -12.879 1.00 93.94 203 PRO A N 1
ATOM 1549 C CA . PRO A 1 203 ? 16.871 4.903 -13.926 1.00 93.94 203 PRO A CA 1
ATOM 1550 C C . PRO A 1 203 ? 18.013 4.067 -13.343 1.00 93.94 203 PRO A C 1
ATOM 1552 O O . PRO A 1 203 ? 18.338 4.197 -12.164 1.00 93.94 203 PRO A O 1
ATOM 1555 N N . TRP A 1 204 ? 18.631 3.219 -14.169 1.00 95.19 204 TRP A N 1
ATOM 1556 C CA . TRP A 1 204 ? 19.748 2.413 -13.683 1.00 95.19 204 TRP A CA 1
ATOM 1557 C C . TRP A 1 204 ? 20.948 3.284 -13.273 1.00 95.19 204 TRP A C 1
ATOM 1559 O O . TRP A 1 204 ? 21.441 4.075 -14.086 1.00 95.19 204 TRP A O 1
ATOM 1569 N N . GLU A 1 205 ? 21.463 3.081 -12.062 1.00 92.69 205 GLU A N 1
ATOM 1570 C CA . GLU A 1 205 ? 22.635 3.762 -11.514 1.00 92.69 205 GLU A CA 1
ATOM 1571 C C . GLU A 1 205 ? 23.797 2.771 -11.280 1.00 92.69 205 GLU A C 1
ATOM 1573 O O . GLU A 1 205 ? 23.657 1.806 -10.522 1.00 92.69 205 GLU A O 1
ATOM 1578 N N . PRO A 1 206 ? 24.975 2.985 -11.906 1.00 91.81 206 PRO A N 1
ATOM 1579 C CA . PRO A 1 206 ? 26.129 2.118 -11.702 1.00 91.81 206 PRO A CA 1
ATOM 1580 C C . PRO A 1 206 ? 26.568 2.068 -10.233 1.00 91.81 206 PRO A C 1
ATOM 1582 O O . PRO A 1 206 ? 26.904 3.093 -9.645 1.00 91.81 206 PRO A O 1
ATOM 1585 N N . GLY A 1 207 ? 26.669 0.859 -9.678 1.00 86.56 207 GLY A N 1
ATOM 1586 C CA . GLY A 1 207 ? 27.161 0.640 -8.317 1.00 86.56 207 GLY A CA 1
ATOM 1587 C C . GLY A 1 207 ? 26.105 0.788 -7.221 1.00 86.56 207 GLY A C 1
ATOM 1588 O O . GLY A 1 207 ? 26.456 0.635 -6.051 1.00 86.56 207 GLY A O 1
ATOM 1589 N N . ASP A 1 208 ? 24.836 1.032 -7.568 1.00 87.25 208 ASP A N 1
ATOM 1590 C CA . ASP A 1 208 ? 23.739 0.919 -6.610 1.00 87.25 208 ASP A CA 1
ATOM 1591 C C . ASP A 1 208 ? 23.506 -0.570 -6.266 1.00 87.25 208 ASP A C 1
ATOM 1593 O O . ASP A 1 208 ? 23.051 -1.354 -7.114 1.00 87.25 208 ASP A O 1
ATOM 1597 N N . PRO A 1 209 ? 23.791 -1.001 -5.020 1.00 81.94 209 PRO A N 1
ATOM 1598 C CA . PRO A 1 209 ? 23.640 -2.397 -4.629 1.00 81.94 209 PRO A CA 1
ATOM 1599 C C . PRO A 1 209 ? 22.186 -2.871 -4.711 1.00 81.94 209 PRO A C 1
ATOM 1601 O O . PRO A 1 209 ? 21.953 -4.066 -4.887 1.00 81.94 209 PRO A O 1
ATOM 1604 N N . SER A 1 210 ? 21.202 -1.974 -4.630 1.00 83.00 210 SER A N 1
ATOM 1605 C CA . SER A 1 210 ? 19.788 -2.333 -4.729 1.00 83.00 210 SER A CA 1
ATOM 1606 C C . SER A 1 210 ? 19.356 -2.658 -6.164 1.00 83.00 210 SER A C 1
ATOM 1608 O O . SER A 1 210 ? 18.418 -3.428 -6.343 1.00 83.00 210 SER A O 1
ATOM 1610 N N . GLN A 1 211 ? 20.079 -2.179 -7.180 1.00 87.44 211 GLN A N 1
ATOM 1611 C CA . GLN A 1 211 ? 19.738 -2.372 -8.597 1.00 87.44 211 GLN A CA 1
ATOM 1612 C C . GLN A 1 211 ? 20.521 -3.514 -9.256 1.00 87.44 211 GLN A C 1
ATOM 1614 O O . GLN A 1 211 ? 20.063 -4.136 -10.217 1.00 87.44 211 GLN A O 1
ATOM 1619 N N . GLY A 1 212 ? 21.693 -3.832 -8.698 1.00 83.75 212 GLY A N 1
ATOM 1620 C CA . GLY A 1 212 ? 22.603 -4.827 -9.256 1.00 83.75 212 GLY A CA 1
ATOM 1621 C C . GLY A 1 212 ? 23.339 -4.334 -10.506 1.00 83.75 212 GLY A C 1
ATOM 1622 O O . GLY A 1 212 ? 23.100 -3.243 -11.022 1.00 83.75 212 GLY A O 1
ATOM 1623 N N . ASP A 1 213 ? 24.260 -5.161 -10.999 1.00 84.62 213 ASP A N 1
ATOM 1624 C CA . ASP A 1 213 ? 25.242 -4.728 -12.002 1.00 84.62 213 ASP A CA 1
ATOM 1625 C C . ASP A 1 213 ? 24.745 -4.827 -13.460 1.00 84.62 213 ASP A C 1
ATOM 1627 O O . ASP A 1 213 ? 25.377 -4.290 -14.372 1.00 84.62 213 ASP A O 1
ATOM 1631 N N . ASP A 1 214 ? 23.615 -5.502 -13.711 1.00 89.69 214 ASP A N 1
ATOM 1632 C CA . ASP A 1 214 ? 23.061 -5.683 -15.059 1.00 89.69 214 ASP A CA 1
ATOM 1633 C C . ASP A 1 214 ? 22.049 -4.582 -15.413 1.00 89.69 214 ASP A C 1
ATOM 1635 O O . ASP A 1 214 ? 20.844 -4.679 -15.155 1.00 89.69 214 ASP A O 1
ATOM 1639 N N . ARG A 1 215 ? 22.551 -3.546 -16.092 1.00 93.75 215 ARG A N 1
ATOM 1640 C CA . ARG A 1 215 ? 21.743 -2.440 -16.622 1.00 93.75 215 ARG A CA 1
ATOM 1641 C C . ARG A 1 215 ? 20.603 -2.902 -17.530 1.00 93.75 215 ARG A C 1
ATOM 1643 O O . ARG A 1 215 ? 19.508 -2.345 -17.476 1.00 93.75 215 ARG A O 1
ATOM 1650 N N . GLN A 1 216 ? 20.851 -3.856 -18.429 1.00 93.81 216 GLN A N 1
ATOM 1651 C CA . GLN A 1 216 ? 19.845 -4.258 -19.415 1.00 93.81 216 GLN A CA 1
ATOM 1652 C C . GLN A 1 216 ? 18.683 -4.983 -18.734 1.00 93.81 216 GLN A C 1
ATOM 1654 O O . GLN A 1 216 ? 17.516 -4.779 -19.097 1.00 93.81 216 GLN A O 1
ATOM 1659 N N . LEU A 1 217 ? 19.005 -5.807 -17.741 1.00 89.75 217 LEU A N 1
ATOM 1660 C CA . LEU A 1 217 ? 18.029 -6.478 -16.903 1.00 89.75 217 LEU A CA 1
ATOM 1661 C C . LEU A 1 217 ? 17.215 -5.473 -16.085 1.00 89.75 217 LEU A C 1
ATOM 1663 O O . LEU A 1 217 ? 15.986 -5.545 -16.135 1.00 89.75 217 LEU A O 1
ATOM 1667 N N . TRP A 1 218 ? 17.864 -4.509 -15.420 1.00 93.06 218 TRP A N 1
ATOM 1668 C CA . TRP A 1 218 ? 17.179 -3.450 -14.666 1.00 93.06 218 TRP A CA 1
ATOM 1669 C C . TRP A 1 218 ? 16.185 -2.683 -15.538 1.00 93.06 218 TRP A C 1
ATOM 1671 O O . TRP A 1 218 ? 14.996 -2.622 -15.236 1.00 93.06 218 TRP A O 1
ATOM 1681 N N . GLU A 1 219 ? 16.634 -2.186 -16.690 1.00 94.56 219 GLU A N 1
ATOM 1682 C CA . GLU A 1 219 ? 15.785 -1.424 -17.612 1.00 94.56 219 GLU A CA 1
ATOM 1683 C C . GLU A 1 219 ? 14.626 -2.254 -18.179 1.00 94.56 219 GLU A C 1
ATOM 1685 O O . GLU A 1 219 ? 13.559 -1.726 -18.501 1.00 94.56 219 GLU A O 1
ATOM 1690 N N . THR A 1 220 ? 14.811 -3.568 -18.315 1.00 94.56 220 THR A N 1
ATOM 1691 C CA . THR A 1 220 ? 13.726 -4.472 -18.709 1.00 94.56 220 THR A CA 1
ATOM 1692 C C . THR A 1 220 ? 12.687 -4.575 -17.600 1.00 94.56 220 THR A C 1
ATOM 1694 O O . THR A 1 220 ? 11.510 -4.338 -17.869 1.00 94.56 220 THR A O 1
ATOM 1697 N N . ARG A 1 221 ? 13.112 -4.831 -16.359 1.00 93.38 221 ARG A N 1
ATOM 1698 C CA . ARG A 1 221 ? 12.219 -4.924 -15.192 1.00 93.38 221 ARG A CA 1
ATOM 1699 C C . ARG A 1 221 ? 11.493 -3.609 -14.917 1.00 93.38 221 ARG A C 1
ATOM 1701 O O . ARG A 1 221 ? 10.287 -3.616 -14.691 1.00 93.38 221 ARG A O 1
ATOM 1708 N N . ARG A 1 222 ? 12.188 -2.480 -15.047 1.00 95.56 222 ARG A N 1
ATOM 1709 C CA . ARG A 1 222 ? 11.611 -1.134 -14.958 1.00 95.56 222 ARG A CA 1
ATOM 1710 C C . ARG A 1 222 ? 10.473 -0.938 -15.963 1.00 95.56 222 ARG A C 1
ATOM 1712 O O . ARG A 1 222 ? 9.383 -0.516 -15.587 1.00 95.56 222 ARG A O 1
ATOM 1719 N N . ARG A 1 223 ? 10.680 -1.289 -17.241 1.00 96.00 223 ARG A N 1
ATOM 1720 C CA . ARG A 1 223 ? 9.620 -1.209 -18.271 1.00 96.00 223 ARG A CA 1
ATOM 1721 C C . ARG A 1 223 ? 8.444 -2.137 -17.979 1.00 96.00 223 ARG A C 1
ATOM 1723 O O . ARG A 1 223 ? 7.298 -1.763 -18.216 1.00 96.00 223 ARG A O 1
ATOM 1730 N N . GLU A 1 224 ? 8.719 -3.340 -17.487 1.00 95.81 224 GLU A N 1
ATOM 1731 C CA . GLU A 1 224 ? 7.682 -4.287 -17.078 1.00 95.81 224 GLU A CA 1
ATOM 1732 C C . GLU A 1 224 ? 6.827 -3.744 -15.930 1.00 95.81 224 GLU A C 1
ATOM 1734 O O . GLU A 1 224 ? 5.601 -3.839 -15.998 1.00 95.81 224 GLU A O 1
ATOM 1739 N N . PHE A 1 225 ? 7.461 -3.127 -14.932 1.00 97.44 225 PHE A N 1
ATOM 1740 C CA . PHE A 1 225 ? 6.785 -2.497 -13.804 1.00 97.44 225 PHE A CA 1
ATOM 1741 C C . PHE A 1 225 ? 5.925 -1.303 -14.241 1.00 97.44 225 PHE A C 1
ATOM 1743 O O . PHE A 1 225 ? 4.764 -1.214 -13.851 1.00 97.44 225 PHE A O 1
ATOM 1750 N N . ILE A 1 226 ? 6.434 -0.435 -15.124 1.00 96.88 226 ILE A N 1
ATOM 1751 C CA . ILE A 1 226 ? 5.652 0.677 -15.700 1.00 96.88 226 ILE A CA 1
ATOM 1752 C C . ILE A 1 226 ? 4.418 0.151 -16.452 1.00 96.88 226 ILE A C 1
ATOM 1754 O O . ILE A 1 226 ? 3.324 0.700 -16.310 1.00 96.88 226 ILE A O 1
ATOM 1758 N N . ALA A 1 227 ? 4.560 -0.939 -17.213 1.00 95.75 227 ALA A N 1
ATOM 1759 C CA . ALA A 1 227 ? 3.423 -1.573 -17.878 1.00 95.75 227 ALA A CA 1
ATOM 1760 C C . ALA A 1 227 ? 2.403 -2.135 -16.871 1.00 95.75 227 ALA A C 1
ATOM 1762 O O . ALA A 1 227 ? 1.204 -1.948 -17.064 1.00 95.75 227 ALA A O 1
ATOM 1763 N N . ASP A 1 228 ? 2.854 -2.758 -15.776 1.00 95.44 228 ASP A N 1
ATOM 1764 C CA . ASP A 1 228 ? 1.955 -3.222 -14.711 1.00 95.44 228 ASP A CA 1
ATOM 1765 C C . ASP A 1 228 ? 1.187 -2.062 -14.067 1.00 95.44 228 ASP A C 1
ATOM 1767 O O . ASP A 1 228 ? -0.026 -2.179 -13.876 1.00 95.44 228 ASP A O 1
ATOM 1771 N N . LEU A 1 229 ? 1.856 -0.936 -13.778 1.00 95.31 229 LEU A N 1
ATOM 1772 C CA . LEU A 1 229 ? 1.199 0.264 -13.249 1.00 95.31 229 LEU A CA 1
ATOM 1773 C C . LEU A 1 229 ? 0.073 0.720 -14.177 1.00 95.31 229 LEU A C 1
ATOM 1775 O O . LEU A 1 229 ? -1.069 0.867 -13.748 1.00 95.31 229 LEU A O 1
ATOM 1779 N N . ARG A 1 230 ? 0.375 0.879 -15.466 1.00 92.56 230 ARG A N 1
ATOM 1780 C CA . ARG A 1 230 ? -0.600 1.341 -16.458 1.00 92.56 230 ARG A CA 1
ATOM 1781 C C . ARG A 1 230 ? -1.770 0.371 -16.633 1.00 92.56 230 ARG A C 1
ATOM 1783 O O . ARG A 1 230 ? -2.922 0.801 -16.718 1.00 92.56 230 ARG A O 1
ATOM 1790 N N . ASP A 1 231 ? -1.477 -0.921 -16.744 1.00 91.44 231 ASP A N 1
ATOM 1791 C CA . ASP A 1 231 ? -2.438 -1.899 -17.258 1.00 91.44 231 ASP A CA 1
ATOM 1792 C C . ASP A 1 231 ? -3.228 -2.596 -16.141 1.00 91.44 231 ASP A C 1
ATOM 1794 O O . ASP A 1 231 ? -4.369 -3.021 -16.366 1.00 91.44 231 ASP A O 1
ATOM 1798 N N . ARG A 1 232 ? -2.649 -2.704 -14.937 1.00 92.06 232 ARG A N 1
ATOM 1799 C CA . ARG A 1 232 ? -3.190 -3.519 -13.840 1.00 92.06 23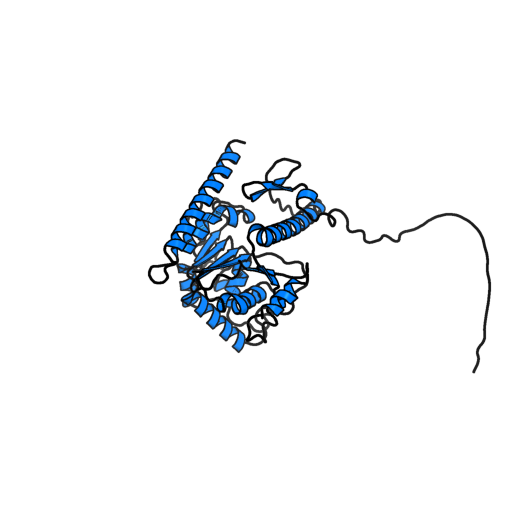2 ARG A CA 1
ATOM 1800 C C . ARG A 1 232 ? -3.422 -2.767 -12.543 1.00 92.06 232 ARG A C 1
ATOM 1802 O O . ARG A 1 232 ? -4.267 -3.220 -11.775 1.00 92.06 232 ARG A O 1
ATOM 1809 N N . VAL A 1 233 ? -2.728 -1.660 -12.282 1.00 94.69 233 VAL A N 1
ATOM 1810 C CA . VAL A 1 233 ? -2.833 -0.931 -11.008 1.00 94.69 233 VAL A CA 1
ATOM 1811 C C . VAL A 1 233 ? -3.791 0.256 -11.165 1.00 94.69 233 VAL A C 1
ATOM 1813 O O . VAL A 1 233 ? -3.442 1.255 -11.786 1.00 94.69 233 VAL A O 1
ATOM 1816 N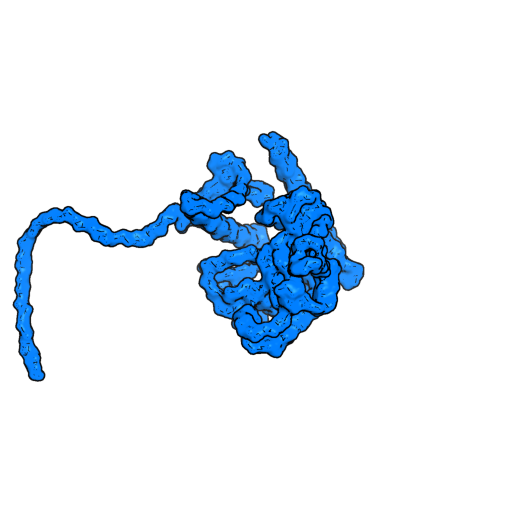 N . PRO A 1 234 ? -5.030 0.195 -10.637 1.00 93.06 234 PRO A N 1
ATOM 1817 C CA . PRO A 1 234 ? -5.975 1.298 -10.804 1.00 93.06 234 PRO A CA 1
ATOM 1818 C C . PRO A 1 234 ? -5.624 2.489 -9.913 1.00 93.06 234 PRO A C 1
ATOM 1820 O O . PRO A 1 234 ? -5.947 3.625 -10.258 1.00 93.06 234 PRO A O 1
ATOM 1823 N N . GLY A 1 235 ? -4.997 2.228 -8.762 1.00 93.94 235 GLY A N 1
ATOM 1824 C CA . GLY A 1 235 ? -4.623 3.243 -7.791 1.00 93.94 235 GLY A CA 1
ATOM 1825 C C . GLY A 1 235 ? -3.575 2.761 -6.786 1.00 93.94 235 GLY A C 1
ATOM 1826 O O . GLY A 1 235 ? -3.552 1.583 -6.419 1.00 93.94 235 GLY A O 1
ATOM 1827 N N . VAL A 1 236 ? -2.735 3.692 -6.330 1.00 96.69 236 VAL A N 1
ATOM 1828 C CA . VAL A 1 236 ? -1.730 3.489 -5.275 1.00 96.69 236 VAL A CA 1
ATOM 1829 C C . VAL A 1 236 ? -1.990 4.463 -4.130 1.00 96.69 236 VAL A C 1
ATOM 1831 O O . VAL A 1 236 ? -1.941 5.679 -4.314 1.00 96.69 236 VAL A O 1
ATOM 1834 N N . ALA A 1 237 ? -2.262 3.939 -2.941 1.00 97.25 237 ALA A N 1
ATOM 1835 C CA . ALA A 1 237 ? -2.405 4.742 -1.738 1.00 97.25 237 ALA A CA 1
ATOM 1836 C C . ALA A 1 237 ? -1.099 4.741 -0.947 1.00 97.25 237 ALA A C 1
ATOM 1838 O O . ALA A 1 237 ? -0.508 3.692 -0.700 1.00 97.25 237 ALA A O 1
ATOM 1839 N N . PHE A 1 238 ? -0.673 5.919 -0.517 1.00 95.75 238 PHE A N 1
ATOM 1840 C CA . PHE A 1 238 ? 0.459 6.100 0.374 1.00 95.75 238 PHE A CA 1
ATOM 1841 C C . PHE A 1 238 ? -0.039 6.592 1.732 1.00 95.75 238 PHE A C 1
ATOM 1843 O O . PHE A 1 238 ? -0.882 7.482 1.806 1.00 95.75 238 PHE A O 1
ATOM 1850 N N . CYS A 1 239 ? 0.489 6.015 2.800 1.00 93.94 239 CYS A N 1
ATOM 1851 C CA . CYS A 1 239 ? 0.247 6.414 4.176 1.00 93.94 239 CYS A CA 1
ATOM 1852 C C . CYS A 1 239 ? 1.558 6.983 4.716 1.00 93.94 239 CYS A C 1
ATOM 1854 O O . CYS A 1 239 ? 2.495 6.235 5.008 1.00 93.94 239 CYS A O 1
ATOM 1856 N N . ASP A 1 240 ? 1.629 8.308 4.759 1.00 90.00 240 ASP A N 1
ATOM 1857 C CA . ASP A 1 240 ? 2.757 9.113 5.226 1.00 90.00 240 ASP A CA 1
ATOM 1858 C C . ASP A 1 240 ? 4.110 8.654 4.679 1.00 90.00 240 ASP A C 1
ATOM 1860 O O . ASP A 1 240 ? 5.106 8.487 5.389 1.00 90.00 240 ASP A O 1
ATOM 1864 N N . SER A 1 241 ? 4.127 8.388 3.374 1.00 88.50 241 SER A N 1
ATOM 1865 C CA . SER A 1 241 ? 5.359 8.051 2.678 1.00 88.50 241 SER A CA 1
ATOM 1866 C C . SER A 1 241 ? 6.089 9.319 2.249 1.00 88.50 241 SER A C 1
ATOM 1868 O O . SER A 1 241 ? 5.473 10.279 1.790 1.00 88.50 241 SER A O 1
ATOM 1870 N N . TYR A 1 242 ? 7.412 9.312 2.375 1.00 82.06 242 TYR A N 1
ATOM 1871 C CA . TYR A 1 242 ? 8.281 10.465 2.122 1.00 82.06 242 TYR A CA 1
ATOM 1872 C C . TYR A 1 242 ? 9.008 10.395 0.770 1.00 82.06 242 TYR A C 1
ATOM 1874 O O . TYR A 1 242 ? 10.005 11.087 0.565 1.00 82.06 242 TYR A O 1
ATOM 1882 N N . PHE A 1 243 ? 8.542 9.549 -0.150 1.00 84.50 243 PHE A N 1
ATOM 1883 C CA . PHE A 1 243 ? 9.094 9.503 -1.501 1.00 84.50 243 PHE A CA 1
ATOM 1884 C C . PHE A 1 243 ? 8.825 10.817 -2.253 1.00 84.50 243 PHE A C 1
ATOM 1886 O O . PHE A 1 243 ? 7.873 11.545 -1.965 1.00 84.50 243 PHE A O 1
ATOM 1893 N N . CYS A 1 244 ? 9.683 11.109 -3.224 1.00 84.88 244 CYS A N 1
ATOM 1894 C CA . CYS A 1 244 ? 9.555 12.251 -4.118 1.00 84.88 244 CYS A CA 1
ATOM 1895 C C . CYS A 1 244 ? 10.135 11.834 -5.467 1.00 84.88 244 CYS A C 1
ATOM 1897 O O . CYS A 1 244 ? 11.331 11.532 -5.544 1.00 84.88 244 CYS A O 1
ATOM 1899 N N . LEU A 1 245 ? 9.301 11.776 -6.511 1.00 88.75 245 LEU A N 1
ATOM 1900 C CA . LEU A 1 245 ? 9.701 11.176 -7.792 1.00 88.75 245 LEU A CA 1
ATOM 1901 C C . LEU A 1 245 ? 10.963 11.847 -8.375 1.00 88.75 245 LEU A C 1
ATOM 1903 O O . LEU A 1 245 ? 11.938 11.133 -8.624 1.00 88.75 245 LEU A O 1
ATOM 1907 N N . PRO A 1 246 ? 11.053 13.191 -8.479 1.00 85.56 246 PRO A N 1
ATOM 1908 C CA . PRO A 1 246 ? 12.262 13.835 -8.992 1.00 85.56 246 PRO A CA 1
ATOM 1909 C C . PRO A 1 246 ? 13.496 13.632 -8.106 1.00 85.56 246 PRO A C 1
ATOM 1911 O O . PRO A 1 246 ? 14.609 13.566 -8.619 1.00 85.56 246 PRO A O 1
ATOM 1914 N N . MET A 1 247 ? 13.329 13.519 -6.782 1.00 82.25 247 MET A N 1
ATOM 1915 C CA . MET A 1 247 ? 14.459 13.252 -5.878 1.00 82.25 247 MET A CA 1
ATOM 1916 C C . MET A 1 247 ? 15.000 11.830 -6.018 1.00 82.25 247 MET A C 1
ATOM 1918 O O . MET A 1 247 ? 16.157 11.592 -5.693 1.00 82.25 247 MET A O 1
ATOM 1922 N N . GLN A 1 248 ? 14.182 10.908 -6.521 1.00 85.81 248 GLN A N 1
ATOM 1923 C CA . GLN A 1 248 ? 14.590 9.557 -6.896 1.00 85.81 248 GLN A CA 1
ATOM 1924 C C . GLN A 1 248 ? 15.072 9.480 -8.358 1.00 85.81 248 GLN A C 1
ATOM 1926 O O . GLN A 1 248 ? 15.229 8.391 -8.896 1.00 85.81 248 GLN A O 1
ATOM 1931 N N . GLY A 1 249 ? 15.269 10.620 -9.034 1.00 89.12 249 GLY A N 1
ATOM 1932 C CA . GLY A 1 249 ? 15.687 10.655 -10.438 1.00 89.12 249 GLY A CA 1
ATOM 1933 C C . GLY A 1 249 ? 14.612 10.179 -11.421 1.00 89.12 249 GLY A C 1
ATOM 1934 O O . GLY A 1 249 ? 14.932 9.852 -12.560 1.00 89.12 249 GLY A O 1
ATOM 1935 N N . ILE A 1 250 ? 13.346 10.116 -10.996 1.00 91.25 250 ILE A N 1
ATOM 1936 C CA . ILE A 1 250 ? 12.221 9.688 -11.830 1.00 91.25 250 ILE A CA 1
ATOM 1937 C C . ILE A 1 250 ? 11.637 10.925 -12.519 1.00 91.25 250 ILE A C 1
ATOM 1939 O O . ILE A 1 250 ? 10.953 11.735 -11.890 1.00 91.25 250 ILE A O 1
ATOM 1943 N N . ASP A 1 251 ? 11.902 11.057 -13.816 1.00 89.25 251 ASP A N 1
ATOM 1944 C CA . ASP A 1 251 ? 11.484 12.184 -14.659 1.00 89.25 251 ASP A CA 1
ATOM 1945 C C . ASP A 1 251 ? 10.594 11.773 -15.850 1.00 89.25 251 ASP A C 1
ATOM 1947 O O . ASP A 1 251 ? 10.202 12.616 -16.658 1.00 89.25 251 ASP A O 1
ATOM 1951 N N . ASP A 1 252 ? 10.235 10.488 -15.939 1.00 91.06 252 ASP A N 1
ATOM 1952 C CA . ASP A 1 252 ? 9.385 9.938 -16.995 1.00 91.06 252 ASP A CA 1
ATOM 1953 C C . ASP A 1 252 ? 7.973 10.570 -16.957 1.00 91.06 252 ASP A C 1
ATOM 1955 O O . ASP A 1 252 ? 7.247 10.388 -15.970 1.00 91.06 252 ASP A O 1
ATOM 1959 N N . PRO A 1 253 ? 7.543 11.289 -18.015 1.00 91.31 253 PRO A N 1
ATOM 1960 C CA . PRO A 1 253 ? 6.255 11.975 -18.023 1.00 91.31 253 PRO A CA 1
ATOM 1961 C C . PRO A 1 253 ? 5.041 11.051 -17.874 1.00 91.31 253 PRO A C 1
ATOM 1963 O O . PRO A 1 253 ? 4.044 11.476 -17.294 1.00 91.31 253 PRO A O 1
ATOM 1966 N N . GLU A 1 254 ? 5.095 9.808 -18.372 1.00 92.12 254 GLU A N 1
ATOM 1967 C CA . GLU A 1 254 ? 3.988 8.844 -18.232 1.00 92.12 254 GLU A CA 1
ATOM 1968 C C . GLU A 1 254 ? 3.857 8.392 -16.774 1.00 92.12 254 GLU A C 1
ATOM 1970 O O . GLU A 1 254 ? 2.750 8.289 -16.242 1.00 92.12 254 GLU A O 1
ATOM 1975 N N . VAL A 1 255 ? 4.993 8.191 -16.102 1.00 94.69 255 VAL A N 1
ATOM 1976 C CA . VAL A 1 255 ? 5.036 7.839 -14.679 1.00 94.69 255 VAL A CA 1
ATOM 1977 C C . VAL A 1 255 ? 4.549 9.005 -13.822 1.00 94.69 255 VAL A C 1
ATOM 1979 O O . VAL A 1 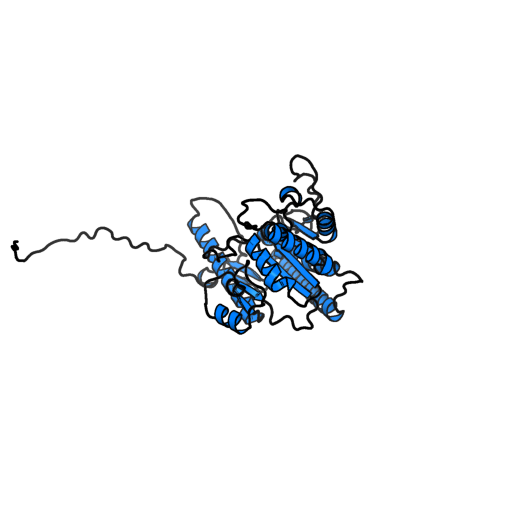255 ? 3.706 8.806 -12.950 1.00 94.69 255 VAL A O 1
ATOM 1982 N N . ILE A 1 256 ? 5.017 10.227 -14.078 1.00 92.81 256 ILE A N 1
ATOM 1983 C CA . ILE A 1 256 ? 4.566 11.414 -13.336 1.00 92.81 256 ILE A CA 1
ATOM 1984 C C . ILE A 1 256 ? 3.054 11.613 -13.513 1.00 92.81 256 ILE A C 1
ATOM 1986 O O . ILE A 1 256 ? 2.346 11.785 -12.522 1.00 92.81 256 ILE A O 1
ATOM 1990 N N . ASP A 1 257 ? 2.538 11.527 -14.744 1.00 93.00 257 ASP A N 1
ATOM 1991 C CA . ASP A 1 257 ? 1.100 11.640 -15.026 1.00 93.00 257 ASP A CA 1
ATOM 1992 C C . ASP A 1 257 ? 0.286 10.552 -14.309 1.00 93.00 257 ASP A C 1
ATOM 1994 O O . ASP A 1 257 ? -0.781 10.829 -13.748 1.00 93.00 257 ASP A O 1
ATOM 1998 N N . TYR A 1 258 ? 0.811 9.321 -14.274 1.00 94.94 258 TYR A N 1
ATOM 1999 C CA . TYR A 1 258 ? 0.206 8.224 -13.531 1.00 94.94 258 TYR A CA 1
ATOM 2000 C C . TYR A 1 258 ? 0.111 8.554 -12.040 1.00 94.94 258 TYR A C 1
ATOM 2002 O O . TYR A 1 258 ? -0.983 8.480 -11.492 1.00 94.94 258 TYR A O 1
ATOM 2010 N N . PHE A 1 259 ? 1.193 8.960 -11.371 1.00 95.00 259 PHE A N 1
ATOM 2011 C CA . PHE A 1 259 ? 1.144 9.268 -9.935 1.00 95.00 259 PHE A CA 1
ATOM 2012 C C . PHE A 1 259 ? 0.256 10.489 -9.643 1.00 95.00 259 PHE A C 1
ATOM 2014 O O . PHE A 1 259 ? -0.551 10.458 -8.719 1.00 95.00 259 PHE A O 1
ATOM 2021 N N . GLN A 1 260 ? 0.255 11.511 -10.498 1.00 92.06 260 GLN A N 1
ATOM 2022 C CA . GLN A 1 260 ? -0.641 12.658 -10.324 1.00 92.06 260 GLN A CA 1
ATOM 2023 C C . GLN A 1 260 ? -2.131 12.275 -10.344 1.00 92.06 260 GLN A C 1
ATOM 2025 O O . GLN A 1 260 ? -2.942 12.900 -9.658 1.00 92.06 260 GLN A O 1
ATOM 2030 N N . LYS A 1 261 ? -2.510 11.268 -11.141 1.00 92.25 261 LYS A N 1
ATOM 2031 C CA . LYS A 1 261 ? -3.918 10.884 -11.365 1.00 92.25 261 LYS A CA 1
ATOM 2032 C C . LYS A 1 261 ? -4.351 9.634 -10.615 1.00 92.25 261 LYS A C 1
ATOM 2034 O O . LYS A 1 261 ? -5.539 9.468 -10.349 1.00 92.25 261 LYS A O 1
ATOM 2039 N N . ARG A 1 262 ? -3.419 8.722 -10.360 1.00 94.31 262 ARG A N 1
ATOM 2040 C CA . ARG A 1 262 ? -3.641 7.355 -9.873 1.00 94.31 262 ARG A CA 1
ATOM 2041 C C . ARG A 1 262 ? -2.924 7.088 -8.555 1.00 94.31 262 ARG A C 1
ATOM 2043 O O . ARG A 1 262 ? -2.899 5.943 -8.113 1.00 94.31 262 ARG A O 1
ATOM 2050 N N . SER A 1 263 ? -2.389 8.106 -7.886 1.00 95.38 263 SER A N 1
ATOM 2051 C CA . SER A 1 263 ? -1.926 7.970 -6.510 1.00 95.38 263 SER A CA 1
ATOM 2052 C C . SER A 1 263 ? -2.491 9.042 -5.580 1.00 95.38 263 SER A C 1
ATOM 2054 O O . SER A 1 263 ? -3.034 10.065 -6.009 1.00 95.38 263 SER A O 1
ATOM 2056 N N . ARG A 1 264 ? -2.408 8.769 -4.278 1.00 95.62 264 ARG A N 1
ATOM 2057 C CA . ARG A 1 264 ? -2.714 9.731 -3.219 1.00 95.62 264 ARG A CA 1
ATOM 2058 C C . ARG A 1 264 ? -1.923 9.391 -1.967 1.00 95.62 264 ARG A C 1
ATOM 2060 O O . ARG A 1 264 ? -1.809 8.219 -1.623 1.00 95.62 264 ARG A O 1
ATOM 2067 N N . ASN A 1 265 ? -1.401 10.407 -1.287 1.00 95.19 265 ASN A N 1
ATOM 2068 C CA . ASN A 1 265 ? -0.658 10.255 -0.040 1.00 95.19 265 ASN A CA 1
ATOM 2069 C C . ASN A 1 265 ? -1.406 10.919 1.125 1.00 95.19 265 ASN A C 1
ATOM 2071 O O . ASN A 1 265 ? -1.613 12.133 1.117 1.00 95.19 265 ASN A O 1
ATOM 2075 N N . TRP A 1 266 ? -1.831 10.122 2.105 1.00 96.44 266 TRP A N 1
ATOM 2076 C CA . TRP A 1 266 ? -2.406 10.591 3.364 1.00 96.44 266 TRP A CA 1
ATOM 2077 C C . TRP A 1 266 ? -1.266 10.908 4.318 1.00 96.44 266 TRP A C 1
ATOM 2079 O O . TRP A 1 266 ? -0.588 9.998 4.788 1.00 96.44 266 TRP A O 1
ATOM 2089 N N . VAL A 1 267 ? -1.042 12.193 4.570 1.00 92.88 267 VAL A N 1
ATOM 2090 C CA . VAL A 1 267 ? 0.122 12.685 5.315 1.00 92.88 267 VAL A CA 1
ATOM 2091 C C . VAL A 1 267 ? -0.247 13.153 6.717 1.00 92.88 267 VAL A C 1
ATOM 2093 O O . VAL A 1 267 ? -1.392 13.548 6.972 1.00 92.88 267 VAL A O 1
ATOM 2096 N N . SER A 1 268 ? 0.746 13.149 7.608 1.00 90.81 268 SER A N 1
ATOM 2097 C CA . SER A 1 268 ? 0.647 13.730 8.951 1.00 90.81 268 SER A CA 1
ATOM 2098 C C . SER A 1 268 ? 0.186 15.188 8.875 1.00 90.81 268 SER A C 1
ATOM 2100 O O . SER A 1 268 ? 0.851 16.027 8.264 1.00 90.81 268 SER A O 1
ATOM 2102 N N . SER A 1 269 ? -0.956 15.508 9.485 1.00 91.06 269 SER A N 1
ATOM 2103 C CA . SER A 1 269 ? -1.512 16.864 9.487 1.00 91.06 269 SER A CA 1
ATOM 2104 C C . SER A 1 269 ? -2.559 17.052 10.588 1.00 91.06 269 SER A C 1
ATOM 2106 O O . SER A 1 269 ? -3.265 16.122 10.971 1.00 91.06 269 SER A O 1
ATOM 2108 N N . ASP A 1 270 ? -2.662 18.281 11.088 1.00 90.62 270 ASP A N 1
ATOM 2109 C CA . ASP A 1 270 ? -3.702 18.742 12.011 1.00 90.62 270 ASP A CA 1
ATOM 2110 C C . ASP A 1 270 ? -5.021 19.113 11.308 1.00 90.62 270 ASP A C 1
ATOM 2112 O O . ASP A 1 270 ? -6.030 19.373 11.966 1.00 90.62 270 ASP A O 1
ATOM 2116 N N . GLN A 1 271 ? -5.030 19.134 9.974 1.00 94.25 271 GLN A N 1
ATOM 2117 C CA . GLN A 1 271 ? -6.217 19.435 9.187 1.00 94.25 271 GLN A CA 1
ATOM 2118 C C . GLN A 1 271 ? -7.221 18.268 9.222 1.00 94.25 271 GLN A C 1
ATOM 2120 O O . GLN A 1 271 ? -6.810 17.111 9.346 1.00 94.25 271 GLN A O 1
ATOM 2125 N N . PRO A 1 272 ? -8.529 18.527 9.048 1.00 96.19 272 PRO A N 1
ATOM 2126 C CA . PRO A 1 272 ? -9.538 17.498 8.811 1.00 96.19 272 PRO A CA 1
ATOM 2127 C C . PRO A 1 272 ? -9.108 16.427 7.800 1.00 96.19 272 PRO A C 1
ATOM 2129 O O . PRO A 1 272 ? -8.496 16.745 6.780 1.00 96.19 272 PRO A O 1
ATOM 2132 N N . LEU A 1 273 ? -9.466 15.166 8.072 1.00 96.06 273 LEU A N 1
ATOM 2133 C CA . LEU A 1 273 ? -9.245 14.036 7.162 1.00 96.06 273 LEU A CA 1
ATOM 2134 C C . LEU A 1 273 ? -9.696 14.391 5.734 1.00 96.06 273 LEU A C 1
ATOM 2136 O O . LEU A 1 273 ? -10.740 15.014 5.543 1.00 96.06 273 LEU A O 1
ATOM 2140 N N . ASP A 1 274 ? -8.899 13.987 4.746 1.00 96.88 274 ASP A N 1
ATOM 2141 C CA . ASP A 1 274 ? -9.104 14.217 3.308 1.00 96.88 274 ASP A CA 1
ATOM 2142 C C . ASP A 1 274 ? -8.972 15.664 2.822 1.00 96.88 274 ASP A C 1
ATOM 2144 O O . ASP A 1 274 ? -9.064 15.912 1.614 1.00 96.88 274 ASP A O 1
ATOM 2148 N N . GLN A 1 275 ? -8.687 16.624 3.707 1.00 96.19 275 GLN A N 1
ATOM 2149 C CA . GLN A 1 275 ? -8.379 17.982 3.275 1.00 96.19 275 GLN A CA 1
ATOM 2150 C C . GLN A 1 275 ? -7.104 17.981 2.417 1.00 96.19 275 GLN A C 1
ATOM 2152 O O . GLN A 1 275 ? -6.078 17.465 2.869 1.00 96.19 275 GLN A O 1
ATOM 2157 N N . PRO A 1 276 ? -7.125 18.558 1.199 1.00 94.19 276 PRO A N 1
ATOM 2158 C CA . PRO A 1 276 ? -5.928 18.686 0.378 1.00 94.19 276 PRO A CA 1
ATOM 2159 C C . PRO A 1 276 ? -4.820 19.429 1.121 1.00 94.19 276 PRO A C 1
ATOM 2161 O O . PRO A 1 276 ? -5.050 20.505 1.678 1.00 94.19 276 PRO A O 1
ATOM 2164 N N . ILE A 1 277 ? -3.617 18.861 1.102 1.00 88.44 277 ILE A N 1
ATOM 2165 C CA . ILE A 1 277 ? -2.424 19.477 1.674 1.00 88.44 277 ILE A CA 1
ATOM 2166 C C . ILE A 1 277 ? -1.582 20.011 0.528 1.00 88.44 277 ILE A C 1
ATOM 2168 O O . ILE A 1 277 ? -1.013 19.251 -0.258 1.00 88.44 277 ILE A O 1
ATOM 2172 N N . ASP A 1 278 ? -1.499 21.335 0.445 1.00 76.75 278 ASP A N 1
ATOM 2173 C CA . ASP A 1 278 ? -0.555 21.985 -0.448 1.00 76.75 278 ASP A CA 1
ATOM 2174 C C . ASP A 1 278 ? 0.849 21.877 0.154 1.00 76.75 278 ASP A C 1
ATOM 2176 O O . ASP A 1 278 ? 1.211 22.593 1.087 1.00 76.75 278 ASP A O 1
ATOM 2180 N N . THR A 1 279 ? 1.657 20.958 -0.371 1.00 62.41 279 THR A N 1
ATOM 2181 C CA . THR A 1 279 ? 3.071 20.862 0.006 1.00 62.41 279 THR A CA 1
ATOM 2182 C C . THR A 1 279 ? 3.966 21.776 -0.818 1.00 62.41 279 THR A C 1
ATOM 2184 O O . THR A 1 279 ? 5.160 21.500 -0.920 1.00 62.41 279 THR A O 1
ATOM 2187 N N . GLY A 1 280 ? 3.442 22.874 -1.372 1.00 52.91 280 GLY A N 1
ATOM 2188 C CA . GLY A 1 280 ? 4.189 23.893 -2.113 1.00 52.91 280 GLY A CA 1
ATOM 2189 C C . GLY A 1 280 ? 5.433 24.463 -1.409 1.00 52.91 280 GLY A C 1
ATOM 2190 O O . GLY A 1 280 ? 6.170 25.225 -2.023 1.00 52.91 280 GLY A O 1
ATOM 2191 N N . SER A 1 281 ? 5.710 24.091 -0.151 1.00 41.44 281 SER A N 1
ATOM 2192 C CA . SER A 1 281 ? 6.932 24.435 0.598 1.00 41.44 281 SER A CA 1
ATOM 2193 C C . SER A 1 281 ? 7.885 23.273 0.924 1.00 41.44 281 SER A C 1
ATOM 2195 O O . SER A 1 281 ? 8.990 23.536 1.391 1.00 41.44 281 SER A O 1
ATOM 2197 N N . LEU A 1 282 ? 7.539 22.007 0.660 1.00 45.09 282 LEU A N 1
ATOM 2198 C CA . LEU A 1 282 ? 8.486 20.882 0.759 1.00 45.09 282 LEU A CA 1
ATOM 2199 C C . LEU A 1 282 ? 9.019 20.558 -0.632 1.00 45.09 282 LEU A C 1
ATOM 2201 O O . LEU A 1 282 ? 8.681 19.563 -1.266 1.00 45.09 282 LEU A O 1
ATOM 2205 N N . THR A 1 283 ? 9.819 21.492 -1.119 1.00 47.22 283 THR A N 1
ATOM 2206 C CA . THR A 1 283 ? 10.422 21.477 -2.444 1.00 47.22 283 THR A CA 1
ATOM 2207 C C . THR A 1 283 ? 11.915 21.269 -2.320 1.00 47.22 283 THR A C 1
ATOM 2209 O O . THR A 1 283 ? 12.553 21.906 -1.481 1.00 47.22 283 THR A O 1
ATOM 2212 N N . ASN A 1 284 ? 12.493 20.476 -3.212 1.00 37.59 284 ASN A N 1
ATOM 2213 C CA . ASN A 1 284 ? 13.916 20.570 -3.499 1.00 37.59 284 ASN A CA 1
ATOM 2214 C C . ASN A 1 284 ? 14.206 21.996 -4.023 1.00 37.59 284 ASN A C 1
ATOM 2216 O O . ASN A 1 284 ? 13.622 22.401 -5.026 1.00 37.59 284 ASN A O 1
ATOM 2220 N N . TRP A 1 285 ? 15.037 22.778 -3.325 1.00 44.09 285 TRP A N 1
ATOM 2221 C CA . TRP A 1 285 ? 15.544 24.093 -3.772 1.00 44.09 285 TRP A CA 1
ATOM 2222 C C . TRP A 1 285 ? 14.508 25.094 -4.343 1.00 44.09 285 TRP A C 1
ATOM 2224 O O . TRP A 1 285 ? 14.834 25.877 -5.232 1.00 44.09 285 TRP A O 1
ATOM 2234 N N . GLY A 1 286 ? 13.269 25.111 -3.836 1.00 46.56 286 GLY A N 1
ATOM 2235 C CA . GLY A 1 286 ? 12.268 26.132 -4.184 1.00 46.56 286 GLY A CA 1
ATOM 2236 C C . GLY A 1 286 ? 11.351 25.828 -5.378 1.00 46.56 286 GLY A C 1
ATOM 2237 O O . GLY A 1 286 ? 10.677 26.744 -5.846 1.00 46.56 286 GLY A O 1
ATOM 2238 N N . GLN A 1 287 ? 11.286 24.586 -5.881 1.00 48.66 287 GLN A N 1
ATOM 2239 C CA . GLN A 1 287 ? 10.312 24.187 -6.913 1.00 48.66 287 GLN A CA 1
ATOM 2240 C C . GLN A 1 287 ? 9.225 23.241 -6.398 1.00 48.66 287 GLN A C 1
ATOM 2242 O O . GLN A 1 287 ? 9.513 22.115 -5.995 1.00 48.66 287 GLN A O 1
ATOM 2247 N N . ALA A 1 288 ? 7.965 23.685 -6.462 1.00 57.59 288 ALA A N 1
ATOM 2248 C CA . ALA A 1 288 ? 6.793 22.870 -6.146 1.00 57.59 288 ALA A CA 1
ATOM 2249 C C . ALA A 1 288 ? 6.819 21.563 -6.955 1.00 57.59 288 ALA A C 1
ATOM 2251 O O . ALA A 1 288 ? 6.623 21.578 -8.169 1.00 57.59 288 ALA A O 1
ATOM 2252 N N . VAL A 1 289 ? 7.072 20.437 -6.284 1.00 63.69 289 VAL A N 1
ATOM 2253 C CA . VAL A 1 289 ? 6.978 19.115 -6.904 1.00 63.69 289 VAL A CA 1
ATOM 2254 C C . VAL A 1 289 ? 5.523 18.675 -6.817 1.00 63.69 289 VAL A C 1
ATOM 2256 O O . VAL A 1 289 ? 4.994 18.453 -5.729 1.00 63.69 289 VAL A O 1
ATOM 2259 N N . GLN A 1 290 ? 4.866 18.592 -7.970 1.00 67.69 290 GLN A N 1
ATOM 2260 C CA . GLN A 1 290 ? 3.516 18.049 -8.099 1.00 67.69 290 GLN A CA 1
ATOM 2261 C C . GLN A 1 290 ? 3.612 16.611 -8.612 1.00 67.69 290 GLN A C 1
ATOM 2263 O O . GLN A 1 290 ? 3.345 16.361 -9.779 1.00 67.69 290 GLN A O 1
ATOM 2268 N N . ASP A 1 291 ? 4.060 15.668 -7.788 1.00 77.44 291 ASP A N 1
ATOM 2269 C CA . ASP A 1 291 ? 4.180 14.258 -8.180 1.00 77.44 291 ASP A CA 1
ATOM 2270 C C . ASP A 1 291 ? 2.980 13.420 -7.724 1.00 77.44 291 ASP A C 1
ATOM 2272 O O . ASP A 1 291 ? 2.342 12.758 -8.534 1.00 77.44 291 ASP A O 1
ATOM 2276 N N . THR A 1 292 ? 2.636 13.471 -6.439 1.00 89.69 292 THR A N 1
ATOM 2277 C CA . THR A 1 292 ? 1.524 12.731 -5.833 1.00 89.69 292 THR A CA 1
ATOM 2278 C C . THR A 1 292 ? 0.639 13.680 -5.025 1.00 89.69 292 THR A C 1
ATOM 2280 O O . THR A 1 292 ? 1.143 14.346 -4.114 1.00 89.69 292 THR A O 1
ATOM 2283 N N . PRO A 1 293 ? -0.680 13.743 -5.299 1.00 92.69 293 PRO A N 1
ATOM 2284 C CA . PRO A 1 293 ? -1.617 14.519 -4.497 1.00 92.69 293 PRO A CA 1
ATOM 2285 C C . PRO A 1 293 ? -1.581 14.098 -3.027 1.00 92.69 293 PRO A C 1
ATOM 2287 O O . PRO A 1 293 ? -1.650 12.908 -2.707 1.00 92.69 293 PRO A O 1
ATOM 2290 N N . LYS A 1 294 ? -1.513 15.082 -2.130 1.00 92.44 294 LYS A N 1
ATOM 2291 C CA . LYS A 1 294 ? -1.475 14.864 -0.682 1.00 92.44 294 LYS A CA 1
ATOM 2292 C C . LYS A 1 294 ? -2.764 15.333 -0.036 1.00 92.44 294 LYS A C 1
ATOM 2294 O O . LYS A 1 294 ? -3.302 16.384 -0.387 1.00 92.44 294 LYS A O 1
ATOM 2299 N N . VAL A 1 295 ? -3.246 14.551 0.916 1.00 95.38 295 VAL A N 1
ATOM 2300 C CA . VAL A 1 295 ? -4.394 14.893 1.754 1.00 95.38 295 VAL A CA 1
ATOM 2301 C C . VAL A 1 295 ? -4.054 14.632 3.212 1.00 95.38 295 VAL A C 1
ATOM 2303 O O . VAL A 1 295 ? -3.182 13.821 3.517 1.00 95.38 295 VAL A O 1
ATOM 2306 N N . SER A 1 296 ? -4.727 15.322 4.121 1.00 95.50 296 SER A N 1
ATOM 2307 C CA . SER A 1 296 ? -4.566 15.084 5.548 1.00 95.50 296 SER A CA 1
ATOM 2308 C C . SER A 1 296 ? -5.053 13.687 5.922 1.00 95.50 296 SER A C 1
ATOM 2310 O O . SER A 1 296 ? -6.130 13.262 5.496 1.00 95.50 296 SER A O 1
ATOM 2312 N N . ALA A 1 297 ? -4.298 13.006 6.780 1.00 95.06 297 ALA A N 1
ATOM 2313 C CA . ALA A 1 297 ? -4.730 11.794 7.469 1.00 95.06 297 ALA A CA 1
ATOM 2314 C C . ALA A 1 297 ? -5.634 12.062 8.692 1.00 95.06 297 ALA A C 1
ATOM 2316 O O . ALA A 1 297 ? -6.062 11.122 9.360 1.00 95.06 297 ALA A O 1
ATOM 2317 N N . GLY A 1 298 ? -5.907 13.329 9.023 1.00 93.50 298 GLY A N 1
ATOM 2318 C CA . GLY A 1 298 ? -6.701 13.714 10.195 1.00 93.50 298 GLY A CA 1
ATOM 2319 C C . GLY A 1 298 ? -5.983 13.489 11.528 1.00 93.50 298 GLY A C 1
ATOM 2320 O O . GLY A 1 298 ? -6.633 13.379 12.568 1.00 93.50 298 GLY A O 1
ATOM 2321 N N . THR A 1 299 ? -4.657 13.350 11.508 1.00 90.62 299 THR A N 1
ATOM 2322 C CA . THR A 1 299 ? -3.827 13.211 12.704 1.00 90.62 299 THR A CA 1
ATOM 2323 C C . THR A 1 299 ? -2.387 13.660 12.426 1.00 90.62 299 THR A C 1
ATOM 2325 O O . THR A 1 299 ? -1.855 13.362 11.353 1.00 90.62 299 THR A O 1
ATOM 2328 N N . PRO A 1 300 ? -1.724 14.353 13.371 1.00 88.12 300 PRO A N 1
ATOM 2329 C CA . PRO A 1 300 ? -0.297 14.658 13.274 1.00 88.12 300 PRO A CA 1
ATOM 2330 C C . PRO A 1 300 ? 0.601 13.477 13.691 1.00 88.12 300 PRO A C 1
ATOM 2332 O O . PRO A 1 300 ? 1.820 13.579 13.591 1.00 88.12 300 PRO A O 1
ATOM 2335 N N . ALA A 1 301 ? 0.022 12.386 14.204 1.00 85.38 301 ALA A N 1
ATOM 2336 C CA . ALA A 1 301 ? 0.752 11.225 14.701 1.00 85.38 301 ALA A CA 1
ATOM 2337 C C . ALA A 1 301 ? 0.993 10.209 13.572 1.00 85.38 301 ALA A C 1
ATOM 2339 O O . ALA A 1 301 ? 0.070 9.489 13.185 1.00 85.38 301 ALA A O 1
ATOM 2340 N N . HIS A 1 302 ? 2.232 10.146 13.070 1.00 83.25 302 HIS A N 1
ATOM 2341 C CA . HIS A 1 302 ? 2.660 9.288 11.955 1.00 83.25 302 HIS A CA 1
ATOM 2342 C C . HIS A 1 302 ? 2.154 7.843 12.084 1.00 83.25 302 HIS A C 1
ATOM 2344 O O . HIS A 1 302 ? 1.519 7.297 11.183 1.00 83.25 302 HIS A O 1
ATOM 2350 N N . GLU A 1 303 ? 2.374 7.235 13.246 1.00 78.38 303 GLU A N 1
ATOM 2351 C CA . GLU A 1 303 ? 2.033 5.845 13.545 1.00 78.38 303 GLU A CA 1
ATOM 2352 C C . GLU A 1 303 ? 0.525 5.560 13.553 1.00 78.38 303 GLU A C 1
ATOM 2354 O O . GLU A 1 303 ? 0.112 4.412 13.389 1.00 78.38 303 GLU A O 1
ATOM 2359 N N . ARG A 1 304 ? -0.309 6.593 13.716 1.00 84.00 304 ARG A N 1
ATOM 2360 C CA . ARG A 1 304 ? -1.772 6.467 13.737 1.00 84.00 304 ARG A CA 1
ATOM 2361 C C . ARG A 1 304 ? -2.403 6.618 12.360 1.00 84.00 304 ARG A C 1
ATOM 2363 O O . ARG A 1 304 ? -3.577 6.291 12.199 1.00 84.00 304 ARG A O 1
ATOM 2370 N N . ILE A 1 305 ? -1.650 7.075 11.362 1.00 89.00 305 ILE A N 1
ATOM 2371 C CA . ILE A 1 305 ? -2.180 7.407 10.035 1.00 89.00 305 ILE A CA 1
ATOM 2372 C C . ILE A 1 305 ? -2.904 6.239 9.370 1.00 89.00 305 ILE A C 1
ATOM 2374 O O . ILE A 1 305 ? -4.049 6.448 8.963 1.00 89.00 305 ILE A O 1
ATOM 2378 N N . PRO A 1 306 ? -2.334 5.017 9.284 1.00 89.94 306 PRO A N 1
ATOM 2379 C CA . PRO A 1 306 ? -3.037 3.904 8.653 1.00 89.94 306 PRO A CA 1
ATOM 2380 C C . PRO A 1 306 ? -4.391 3.614 9.303 1.00 89.94 306 PRO A C 1
ATOM 2382 O O . PRO A 1 306 ? -5.352 3.356 8.588 1.00 89.94 306 PRO A O 1
ATOM 2385 N N . ALA A 1 307 ? -4.486 3.708 10.633 1.00 88.12 307 ALA A N 1
ATOM 2386 C CA . ALA A 1 307 ? -5.730 3.480 11.363 1.00 88.12 307 ALA A CA 1
ATOM 2387 C C . ALA A 1 307 ? -6.728 4.633 11.171 1.00 88.12 307 ALA A C 1
ATOM 2389 O O . ALA A 1 307 ? -7.896 4.397 10.868 1.00 88.12 307 ALA A O 1
ATOM 2390 N N . ASN A 1 308 ? -6.270 5.881 11.292 1.00 90.56 308 ASN A N 1
ATOM 2391 C CA . ASN A 1 308 ? -7.102 7.076 11.153 1.00 90.56 308 ASN A CA 1
ATOM 2392 C C . ASN A 1 308 ? -7.661 7.251 9.730 1.00 90.56 308 ASN A C 1
ATOM 2394 O O . ASN A 1 308 ? -8.819 7.634 9.570 1.00 90.56 308 ASN A O 1
ATOM 2398 N N . ALA A 1 309 ? -6.862 6.956 8.704 1.00 94.12 309 ALA A N 1
ATOM 2399 C CA . ALA A 1 309 ? -7.229 7.148 7.303 1.00 94.12 309 ALA A CA 1
ATOM 2400 C C . ALA A 1 309 ? -7.781 5.881 6.625 1.00 94.12 309 ALA A C 1
ATOM 2402 O O . ALA A 1 309 ? -8.185 5.963 5.466 1.00 94.12 309 ALA A O 1
ATOM 2403 N N . MET A 1 310 ? -7.827 4.730 7.315 1.00 92.69 310 MET A N 1
ATOM 2404 C CA . MET A 1 310 ? -8.121 3.410 6.731 1.00 92.69 310 MET A CA 1
ATOM 2405 C C . MET A 1 310 ? -9.325 3.426 5.783 1.00 92.69 310 MET A C 1
ATOM 2407 O O . MET A 1 310 ? -9.215 3.072 4.610 1.00 92.69 310 MET A O 1
ATOM 2411 N N . VAL A 1 311 ? -10.479 3.875 6.277 1.00 94.06 311 VAL A N 1
ATOM 2412 C CA . VAL A 1 311 ? -11.718 3.914 5.492 1.00 94.06 311 VAL A CA 1
ATOM 2413 C C . VAL A 1 311 ? -11.577 4.824 4.271 1.00 94.06 311 VAL A C 1
ATOM 2415 O O . VAL A 1 311 ? -12.023 4.455 3.184 1.00 94.06 311 VAL A O 1
ATOM 2418 N N . SER A 1 312 ? -10.965 6.001 4.432 1.00 95.75 312 SER A N 1
ATOM 2419 C CA . SER A 1 312 ? -10.769 6.937 3.322 1.00 95.75 312 SER A CA 1
ATOM 2420 C C . SER A 1 312 ? -9.849 6.351 2.250 1.00 95.75 312 SER A C 1
ATOM 2422 O O . SER A 1 312 ? -10.196 6.372 1.067 1.00 95.75 312 SER A O 1
ATOM 2424 N N . VAL A 1 313 ? -8.731 5.746 2.664 1.00 96.00 313 VAL A N 1
ATOM 2425 C CA . VAL A 1 313 ? -7.773 5.067 1.782 1.00 96.00 313 VAL A CA 1
ATOM 2426 C C . VAL A 1 313 ? -8.480 4.034 0.913 1.00 96.00 313 VAL A C 1
ATOM 2428 O O . VAL A 1 313 ? -8.380 4.082 -0.315 1.00 96.00 313 VAL A O 1
ATOM 2431 N N . PHE A 1 314 ? -9.241 3.130 1.530 1.00 94.12 314 PHE A N 1
ATOM 2432 C CA . PHE A 1 314 ? -9.956 2.094 0.794 1.00 94.12 314 PHE A CA 1
ATOM 2433 C C . PHE A 1 314 ? -11.062 2.670 -0.094 1.00 94.12 314 PHE A C 1
ATOM 2435 O O . PHE A 1 314 ? -11.148 2.305 -1.267 1.00 94.12 314 PHE A O 1
ATOM 2442 N N . ARG A 1 315 ? -11.869 3.614 0.408 1.00 92.69 315 ARG A N 1
ATOM 2443 C CA . ARG A 1 315 ? -12.911 4.275 -0.396 1.00 92.69 315 ARG A CA 1
ATOM 2444 C C . ARG A 1 315 ? -12.315 4.938 -1.639 1.00 92.69 315 ARG A C 1
ATOM 2446 O O . ARG A 1 315 ? -12.866 4.797 -2.731 1.00 92.69 315 ARG A O 1
ATOM 2453 N N . TRP A 1 316 ? -11.193 5.637 -1.487 1.00 94.81 316 TRP A N 1
ATOM 2454 C CA . TRP A 1 316 ? -10.502 6.274 -2.601 1.00 94.81 316 TRP A CA 1
ATOM 2455 C C . TRP A 1 316 ? -9.941 5.242 -3.581 1.00 94.81 316 TRP A C 1
ATOM 2457 O O . TRP A 1 316 ? -10.237 5.345 -4.771 1.00 94.81 316 TRP A O 1
ATOM 2467 N N . LEU A 1 317 ? -9.213 4.223 -3.109 1.00 92.00 317 LEU A N 1
ATOM 2468 C CA . LEU A 1 317 ? -8.668 3.166 -3.972 1.00 92.00 317 LEU A CA 1
ATOM 2469 C C . LEU A 1 317 ? -9.758 2.531 -4.833 1.00 92.00 317 LEU A C 1
ATOM 2471 O O . LEU A 1 317 ? -9.607 2.419 -6.047 1.00 92.00 317 LEU A O 1
ATOM 2475 N N . PHE A 1 318 ? -10.891 2.182 -4.232 1.00 86.69 318 PHE A N 1
ATOM 2476 C CA . PHE A 1 318 ? -11.987 1.532 -4.944 1.00 86.69 318 PHE A CA 1
ATOM 2477 C C . PHE A 1 318 ? -12.681 2.463 -5.938 1.00 86.69 318 PHE A C 1
ATOM 2479 O O . PHE A 1 318 ? -13.131 2.008 -6.990 1.00 86.69 318 PHE A O 1
ATOM 2486 N N . SER A 1 319 ? -12.697 3.771 -5.669 1.00 88.50 319 SER A N 1
ATOM 2487 C CA . SER A 1 319 ? -13.185 4.762 -6.634 1.00 88.50 319 SER A CA 1
ATOM 2488 C C . SER A 1 319 ? -12.326 4.848 -7.905 1.00 88.50 319 SER A C 1
ATOM 2490 O O . SER A 1 319 ? -12.817 5.295 -8.941 1.00 88.50 319 SER A O 1
ATOM 2492 N N . MET A 1 320 ? -11.071 4.379 -7.866 1.00 89.19 320 MET A N 1
ATOM 2493 C CA . MET A 1 320 ? -10.165 4.409 -9.020 1.00 89.19 320 MET A CA 1
ATOM 2494 C C . MET A 1 320 ? -10.483 3.355 -10.094 1.00 89.19 320 MET A C 1
ATOM 2496 O O . MET A 1 320 ? -10.005 3.470 -11.231 1.00 89.19 320 MET A O 1
ATOM 2500 N N . CYS A 1 321 ? -11.309 2.355 -9.770 1.00 80.75 321 CYS A N 1
ATOM 2501 C CA . CYS A 1 321 ? -11.840 1.378 -10.722 1.00 80.75 321 CYS A CA 1
ATOM 2502 C C . CYS A 1 321 ? -12.927 2.007 -11.609 1.00 80.75 321 CYS A C 1
ATOM 2504 O O . CYS A 1 321 ? -14.125 1.902 -11.349 1.00 80.75 321 CYS A O 1
ATOM 2506 N N . ASP A 1 322 ? -12.502 2.681 -12.676 1.00 65.12 322 ASP A N 1
ATOM 2507 C CA . ASP A 1 322 ? -13.397 3.428 -13.563 1.00 65.12 322 ASP A CA 1
ATOM 2508 C C . ASP A 1 322 ? -14.112 2.531 -14.611 1.00 65.12 322 ASP A C 1
ATOM 2510 O O . ASP A 1 322 ? -13.775 1.357 -14.782 1.00 65.12 322 ASP A O 1
ATOM 2514 N N . ARG A 1 323 ? -15.093 3.064 -15.365 1.00 50.91 323 ARG A N 1
ATOM 2515 C CA . ARG A 1 323 ? -16.058 2.333 -16.249 1.00 50.91 323 ARG A CA 1
ATOM 2516 C C . ARG A 1 323 ? -15.497 1.253 -17.205 1.00 50.91 323 ARG A C 1
ATOM 2518 O O . ARG A 1 323 ? -16.281 0.431 -17.673 1.00 50.91 323 ARG A O 1
ATO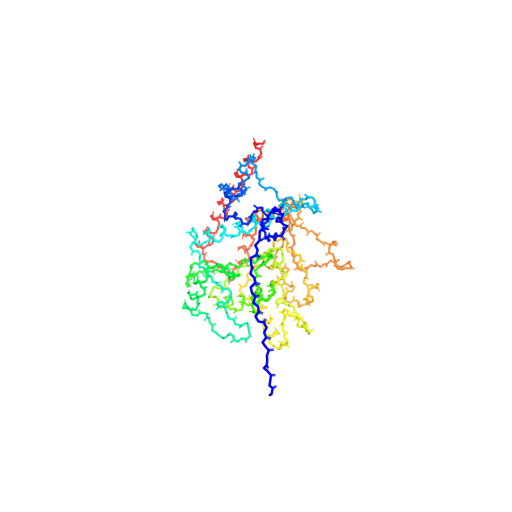M 2525 N N . LYS A 1 324 ? -14.196 1.235 -17.524 1.00 52.19 324 LYS A N 1
ATOM 2526 C CA . LYS A 1 324 ? -13.533 0.217 -18.381 1.00 52.19 324 LYS A CA 1
ATOM 2527 C C . LYS A 1 324 ? -12.876 -0.939 -17.595 1.00 52.19 324 LYS A C 1
ATOM 2529 O O . LYS A 1 324 ? -12.331 -1.862 -18.201 1.00 52.19 324 LYS A O 1
ATOM 2534 N N . GLN A 1 325 ? -12.897 -0.862 -16.267 1.00 61.97 325 GLN A N 1
ATOM 2535 C CA . GLN A 1 325 ? -12.136 -1.655 -15.296 1.00 61.97 325 GLN A CA 1
ATOM 2536 C C . GLN A 1 325 ? -13.005 -1.955 -14.055 1.00 61.97 325 GLN A C 1
ATOM 2538 O O . GLN A 1 325 ? -12.578 -1.794 -12.914 1.00 61.97 325 GLN A O 1
ATOM 2543 N N . ARG A 1 326 ? -14.278 -2.301 -14.279 1.00 71.12 326 ARG A N 1
ATOM 2544 C CA . ARG A 1 326 ? -15.234 -2.518 -13.191 1.00 71.12 326 ARG A CA 1
ATOM 2545 C C . ARG A 1 326 ? -14.946 -3.837 -12.480 1.00 71.12 326 ARG A C 1
ATOM 2547 O O . ARG A 1 326 ? -14.929 -4.882 -13.125 1.00 71.12 326 ARG A O 1
ATOM 2554 N N . LEU A 1 327 ? -14.804 -3.759 -11.159 1.00 80.00 327 LEU A N 1
ATOM 2555 C CA . LEU A 1 327 ? -14.981 -4.909 -10.275 1.00 80.00 327 LEU A CA 1
ATOM 2556 C C . LEU A 1 327 ? -16.409 -5.446 -10.438 1.00 80.00 327 LEU A C 1
ATOM 2558 O O . LEU A 1 327 ? -17.310 -4.704 -10.863 1.00 80.00 327 LEU A O 1
ATOM 2562 N N . ARG A 1 328 ? -16.639 -6.718 -10.107 1.00 85.06 328 ARG A N 1
ATOM 2563 C CA . ARG A 1 328 ? -17.994 -7.262 -10.176 1.00 85.06 328 ARG A CA 1
ATOM 2564 C C . ARG A 1 328 ? -18.925 -6.530 -9.197 1.00 85.06 328 ARG A C 1
ATOM 2566 O O . ARG A 1 328 ? -18.475 -6.084 -8.138 1.00 85.06 328 ARG A O 1
ATOM 2573 N N . PRO A 1 329 ? -20.221 -6.378 -9.526 1.00 85.12 329 PRO A N 1
ATOM 2574 C CA . PRO A 1 329 ? -21.176 -5.682 -8.663 1.00 85.12 329 PRO A CA 1
ATOM 2575 C C . PRO A 1 329 ? -21.245 -6.238 -7.235 1.00 85.12 329 PRO A C 1
ATOM 2577 O O . PRO A 1 329 ? -21.336 -5.470 -6.281 1.00 85.12 329 PRO A O 1
ATOM 2580 N N . GLU A 1 330 ? -21.168 -7.557 -7.078 1.00 86.56 330 GLU A N 1
ATOM 2581 C CA . GLU A 1 330 ? -21.154 -8.237 -5.783 1.00 86.56 330 GLU A CA 1
ATOM 2582 C C . GLU A 1 330 ? -19.910 -7.885 -4.961 1.00 86.56 330 GLU A C 1
ATOM 2584 O O . GLU A 1 330 ? -20.019 -7.612 -3.767 1.00 86.56 330 GLU A O 1
ATOM 2589 N N . THR A 1 331 ? -18.751 -7.795 -5.616 1.00 85.19 331 THR A N 1
ATOM 2590 C CA . THR A 1 331 ? -17.489 -7.363 -5.014 1.00 85.19 331 THR A CA 1
ATOM 2591 C C . THR A 1 331 ? -17.605 -5.925 -4.524 1.00 85.19 331 THR A C 1
ATOM 2593 O O . THR A 1 331 ? -17.364 -5.659 -3.348 1.00 85.19 331 THR A O 1
ATOM 2596 N N . MET A 1 332 ? -18.085 -5.010 -5.376 1.00 84.88 332 MET A N 1
ATOM 2597 C CA . MET A 1 332 ? -18.327 -3.616 -4.988 1.00 84.88 332 MET A CA 1
ATOM 2598 C C . MET A 1 332 ? -19.286 -3.509 -3.796 1.00 84.88 332 MET A C 1
ATOM 2600 O O . MET A 1 332 ? -18.998 -2.792 -2.841 1.00 84.88 332 MET A O 1
ATOM 2604 N N . SER A 1 333 ? -20.392 -4.258 -3.813 1.00 87.69 333 SER A N 1
ATOM 2605 C CA . SER A 1 333 ? -21.376 -4.235 -2.727 1.00 87.69 333 SER A CA 1
ATOM 2606 C C . SER A 1 333 ? -20.800 -4.761 -1.410 1.00 87.69 333 SER A C 1
ATOM 2608 O O . SER A 1 333 ? -21.000 -4.141 -0.364 1.00 87.69 333 SER A O 1
ATOM 2610 N N . SER A 1 334 ? -20.035 -5.857 -1.450 1.00 87.19 334 SER A N 1
ATOM 2611 C CA . SER A 1 334 ? -19.355 -6.397 -0.268 1.00 87.19 334 SER A CA 1
ATOM 2612 C C . SER A 1 334 ? -18.353 -5.397 0.313 1.00 87.19 334 SER A C 1
ATOM 2614 O O . SER A 1 334 ? -18.246 -5.264 1.532 1.00 87.19 334 SER A O 1
ATOM 2616 N N . MET A 1 335 ? -17.628 -4.675 -0.542 1.00 86.44 335 MET A N 1
ATOM 2617 C CA . MET A 1 335 ? -16.658 -3.662 -0.120 1.00 86.44 335 MET A CA 1
ATOM 2618 C C . MET A 1 335 ? -17.347 -2.451 0.515 1.00 86.44 335 MET A C 1
ATOM 2620 O O . MET A 1 335 ? -16.916 -1.987 1.568 1.00 86.44 335 MET A O 1
ATOM 2624 N N . GLU A 1 336 ? -18.442 -1.965 -0.071 1.00 88.56 336 GLU A N 1
ATOM 2625 C CA . GLU A 1 336 ? -19.245 -0.877 0.502 1.00 88.56 336 GLU A CA 1
ATOM 2626 C C . GLU A 1 336 ? -19.797 -1.245 1.886 1.00 88.56 336 GLU A C 1
ATOM 2628 O O . GLU A 1 336 ? -19.741 -0.435 2.813 1.00 88.56 336 GLU A O 1
ATOM 2633 N N . GLN A 1 337 ? -20.276 -2.482 2.053 1.00 91.56 337 GLN A N 1
ATOM 2634 C CA . GLN A 1 337 ? -20.741 -2.988 3.345 1.00 91.56 337 GLN A CA 1
ATOM 2635 C C . GLN A 1 337 ? -19.610 -3.065 4.376 1.00 91.56 337 GLN A C 1
ATOM 2637 O O . GLN A 1 337 ? -19.800 -2.631 5.515 1.00 91.56 337 GLN A O 1
ATOM 2642 N N . ALA A 1 338 ? -18.436 -3.570 3.983 1.00 90.12 338 ALA A N 1
ATOM 2643 C CA . ALA A 1 338 ? -17.267 -3.648 4.856 1.00 90.12 338 ALA A CA 1
ATOM 2644 C C . ALA A 1 338 ? -16.789 -2.256 5.302 1.00 90.12 338 ALA A C 1
ATOM 2646 O O . ALA A 1 338 ? -16.522 -2.048 6.485 1.00 90.12 338 ALA A O 1
ATOM 2647 N N . LEU A 1 339 ? -16.754 -1.281 4.388 1.00 90.62 339 LEU A N 1
ATOM 2648 C CA . LEU A 1 339 ? -16.385 0.098 4.714 1.00 90.62 339 LEU A CA 1
ATOM 2649 C C . LEU A 1 339 ? -17.388 0.754 5.660 1.00 90.62 339 LEU A C 1
ATOM 2651 O O . LEU A 1 339 ? -16.979 1.384 6.630 1.00 90.62 339 LEU A O 1
ATOM 2655 N N . LEU A 1 340 ? -18.689 0.561 5.432 1.00 91.06 340 LEU A N 1
ATOM 2656 C CA . LEU A 1 340 ? -19.721 1.090 6.323 1.00 91.06 340 LEU A CA 1
ATOM 2657 C C . LEU A 1 340 ? -19.642 0.468 7.727 1.00 91.06 340 LEU A C 1
ATOM 2659 O O . LEU A 1 340 ? -19.898 1.146 8.722 1.00 91.06 340 LEU A O 1
ATOM 2663 N N . ALA A 1 341 ? -19.311 -0.822 7.821 1.00 90.81 341 ALA A N 1
ATOM 2664 C CA . ALA A 1 341 ? -19.099 -1.492 9.101 1.00 90.81 341 ALA A CA 1
ATOM 2665 C C . ALA A 1 341 ? -17.870 -0.928 9.832 1.00 90.81 341 ALA A C 1
ATOM 2667 O O . ALA A 1 341 ? -17.974 -0.583 11.010 1.00 90.81 341 ALA A O 1
ATOM 2668 N N . ALA A 1 342 ? -16.750 -0.758 9.122 1.00 88.00 342 ALA A N 1
ATOM 2669 C CA . ALA A 1 342 ? -15.531 -0.169 9.670 1.00 88.00 342 ALA A CA 1
ATOM 2670 C C . ALA A 1 342 ? -15.753 1.277 10.149 1.00 88.00 342 ALA A C 1
ATOM 2672 O O . ALA A 1 342 ? -15.334 1.629 11.249 1.00 88.00 342 ALA A O 1
ATOM 2673 N N . GLU A 1 343 ? -16.479 2.101 9.385 1.00 88.38 343 GLU A N 1
ATOM 2674 C CA . GLU A 1 343 ? -16.842 3.467 9.790 1.00 88.38 343 GLU A CA 1
ATOM 2675 C C . GLU A 1 343 ? -17.627 3.499 11.095 1.00 88.38 343 GLU A C 1
ATOM 2677 O O . GLU A 1 343 ? -17.302 4.274 11.994 1.00 88.38 343 GLU A O 1
ATOM 2682 N N . LYS A 1 344 ? -18.645 2.642 11.219 1.00 88.12 344 LYS A N 1
ATOM 2683 C CA . LYS A 1 344 ? -19.450 2.548 12.442 1.00 88.12 344 LYS A CA 1
ATOM 2684 C C . LYS A 1 344 ? -18.603 2.125 13.636 1.00 88.12 344 LYS A C 1
ATOM 2686 O O . LYS A 1 344 ? -18.759 2.693 14.714 1.00 88.12 344 LYS A O 1
ATOM 2691 N N . GLN A 1 345 ? -17.697 1.167 13.443 1.00 84.19 345 GLN A N 1
ATOM 2692 C CA . GLN A 1 345 ? -16.781 0.728 14.492 1.00 84.19 345 GLN A CA 1
ATOM 2693 C C . GLN A 1 345 ? -15.864 1.875 14.937 1.00 84.19 345 GLN A C 1
ATOM 2695 O O . GLN A 1 345 ? -15.801 2.177 16.128 1.00 84.19 345 GLN A O 1
ATOM 2700 N N . MET A 1 346 ? -15.237 2.584 13.995 1.00 81.31 346 MET A N 1
ATOM 2701 C CA . MET A 1 346 ? -14.365 3.726 14.295 1.00 81.31 346 MET A CA 1
ATOM 2702 C C . MET A 1 346 ? -15.113 4.873 14.992 1.00 81.31 346 MET A C 1
ATOM 2704 O O . MET A 1 346 ? -14.597 5.447 15.948 1.00 81.31 346 MET A O 1
ATOM 2708 N N . GLN A 1 347 ? -16.342 5.182 14.566 1.00 81.31 347 GLN A N 1
ATOM 2709 C CA . GLN A 1 347 ? -17.187 6.193 15.215 1.00 81.31 347 GLN A CA 1
ATOM 2710 C C . GLN A 1 347 ? -17.560 5.792 16.645 1.00 81.31 347 GLN A C 1
ATOM 2712 O O . GLN A 1 347 ? -17.495 6.627 17.544 1.00 81.31 347 GLN A O 1
ATOM 2717 N N . SER A 1 348 ? -17.903 4.519 16.867 1.00 79.81 348 SER A N 1
ATOM 2718 C CA . SER A 1 348 ? -18.230 4.013 18.204 1.00 79.81 348 SER A CA 1
ATOM 2719 C C . SER A 1 348 ? -17.033 4.070 19.162 1.00 79.81 348 SER A C 1
ATOM 2721 O O . SER A 1 348 ? -17.190 4.447 20.323 1.00 79.81 348 SER A O 1
ATOM 2723 N N . ALA A 1 349 ? -15.828 3.778 18.662 1.00 74.25 349 ALA A N 1
ATOM 2724 C CA . ALA A 1 349 ? -14.593 3.893 19.429 1.00 74.25 349 ALA A CA 1
ATOM 2725 C C . ALA A 1 349 ? -14.291 5.356 19.792 1.00 74.25 349 ALA A C 1
ATOM 2727 O O . ALA A 1 349 ? -13.978 5.646 20.941 1.00 74.25 349 ALA A O 1
ATOM 2728 N N . ALA A 1 350 ? -14.466 6.284 18.845 1.00 71.88 350 ALA A N 1
ATOM 2729 C CA . ALA A 1 350 ? -14.260 7.712 19.085 1.00 71.88 350 ALA A CA 1
ATOM 2730 C C . ALA A 1 350 ? -15.248 8.295 20.111 1.00 71.88 350 ALA A C 1
ATOM 2732 O O . ALA A 1 350 ? -14.849 9.114 20.934 1.00 71.88 350 ALA A O 1
ATOM 2733 N N . SER A 1 351 ? -16.518 7.865 20.099 1.00 67.62 351 SER A N 1
ATOM 2734 C CA . SER A 1 351 ? -17.494 8.290 21.114 1.00 67.62 351 SER A CA 1
ATOM 2735 C C . SER A 1 351 ? -17.182 7.749 22.510 1.00 67.62 351 SER A C 1
ATOM 2737 O O . SER A 1 351 ? -17.425 8.435 23.496 1.00 67.62 351 SER A O 1
ATOM 2739 N N . ALA A 1 352 ? -16.619 6.540 22.602 1.00 63.47 352 ALA A N 1
ATOM 2740 C CA . ALA A 1 352 ? -16.227 5.964 23.885 1.00 63.47 352 ALA A CA 1
ATOM 2741 C C . ALA A 1 352 ? -15.053 6.727 24.524 1.00 63.47 352 ALA A C 1
ATOM 2743 O O . ALA A 1 352 ? -15.018 6.857 25.742 1.00 63.47 352 ALA A O 1
ATOM 2744 N N . ASP A 1 353 ? -14.143 7.269 23.708 1.00 61.81 353 ASP A N 1
ATOM 2745 C CA . ASP A 1 353 ? -13.000 8.066 24.177 1.00 61.81 353 ASP A CA 1
ATOM 2746 C C . ASP A 1 353 ? -13.384 9.500 24.581 1.00 61.81 353 ASP A C 1
ATOM 2748 O O . ASP A 1 353 ? -12.642 10.142 25.317 1.00 61.81 353 ASP A O 1
ATOM 2752 N N . SER A 1 354 ? -14.524 10.030 24.114 1.00 56.06 354 SER A N 1
ATOM 2753 C CA . SER A 1 354 ? -15.008 11.363 24.516 1.00 56.06 354 SER A CA 1
ATOM 2754 C C . SER A 1 354 ? -15.791 11.380 25.833 1.00 56.06 354 SER A C 1
ATOM 2756 O O . SER A 1 354 ? -15.998 12.455 26.394 1.00 56.06 354 SER A O 1
ATOM 2758 N N . ASP A 1 355 ? -16.235 10.211 26.304 1.00 43.75 355 ASP A N 1
ATOM 2759 C CA . ASP A 1 355 ? -17.006 10.040 27.545 1.00 43.75 355 ASP A CA 1
ATOM 2760 C C . ASP A 1 355 ? -16.120 9.701 28.768 1.00 43.75 355 ASP A C 1
ATOM 2762 O O . ASP A 1 355 ? -16.630 9.564 29.885 1.00 43.75 355 ASP A O 1
ATOM 2766 N N . THR A 1 356 ? -14.801 9.585 28.573 1.00 40.78 356 THR A N 1
ATOM 2767 C CA . THR A 1 356 ? -13.766 9.374 29.606 1.00 40.78 356 THR A CA 1
ATOM 2768 C C . THR A 1 356 ? -12.870 10.591 29.741 1.00 40.78 356 THR A C 1
ATOM 2770 O O . THR A 1 356 ? -12.541 10.954 30.895 1.00 40.78 356 THR A O 1
#

Radius of gyration: 26.16 Å; chains: 1; bounding box: 89×64×72 Å

Sequence (356 aa):
SMASFGQRDSASSSGHSQSSGLGGNTCPGNCWATTLADLDFTFDANGRLIDNKTGQVFEFNYIRDPSKADSMRRYERLGEVITSYIYQLMRDDHGMQELPVSALGDPQTFPFAPSPAAAASAAQRPGTGCCLYLSPPCQDDADYLLVIIQGGGYRGQPIEGHETAERHVETVWRTVVRRAPQRHVFVICHGHGGVAFTHQLQPWEPGDPSQGDDRQLWETRRREFIADLRDRVPGVAFCDSYFCLPMQGIDDPEVIDYFQKRSRNWVSSDQPLDQPIDTGSLTNWGQAVQDTPKVSAGTPAHERIPANAMVSVFRWLFSMCDRKQRLRPETMSSMEQALLAAEKQMQSAASADSDT

Foldseek 3Di:
DDDDDDDDDDDDDDDDDDDDDPDDPDDDDPPPDQACVSLQWDQDPLRFIARNVVRDTDDDDDDPDPVCVVVVVSVVVVVVNVVVVVVCCLCPVQVWQKAFLVLLPAPVDDPDARDPVSRVVVVVDPDAGDIDTHRDQCPLPNQEAEEEFEDDDDPGDQDVQPNDSLSSLLSCCVRPVLPRNHQAYEYEAEECSVVSLCLLQAQDDDPPPSQDHDNVVSVVSSVSSLCCLVGHYLAYEYQAYPDACVVSVRPDPSQQVSQLQRYEYAHQDCDQFFAWDQVCPPDDVNHRRRRHTYGHLNHNDSVCSCVSCVLVRLVVSQVSCDPVRDDDPVVVVVSVVVSVVSVVSVVVVVVVVVVD

InterPro domains:
  IPR048263 Arb2 [PTHR21357] (158-336)